Protein AF-A0A2V8FC71-F1 (afdb_monomer)

Secondary structure (DSSP, 8-state):
-------------------PPPTT---PPP-EEEEEES-HHHHHHHHHHHH-PEE-SSTTEEEETTEEEEEEE-SS---STTSSEEEEEEE-S-HHHHHHHHHHTT-EEEEEEEE-TTS-EEEEEE-TT--EEEEE--TTS-EEEEEEEEESSHHHHHHHHHHHT--EEEEETTTEEEEEETTEEEEEEETTPPP------

Mean predicted aligned error: 8.89 Å

Solvent-accessible surface area (backbone atoms only — not comparable to full-atom values): 11554 Å² total; per-residue (Å²): 142,83,85,85,83,82,81,82,80,83,79,81,78,80,80,78,80,76,77,71,79,62,91,77,62,74,89,53,61,75,58,67,48,80,45,55,25,72,47,32,53,62,46,36,53,48,41,32,73,73,71,67,34,42,81,46,99,47,54,40,27,30,24,38,87,85,38,33,42,37,43,40,73,35,98,72,48,60,53,21,64,90,38,60,54,28,33,42,30,38,18,33,92,55,44,68,62,52,50,52,53,36,53,76,69,67,51,47,72,75,37,74,80,45,76,43,91,82,71,42,40,36,31,30,34,38,50,100,42,33,47,32,33,38,40,29,36,41,86,92,44,64,35,63,31,34,40,34,32,38,30,89,50,32,67,63,49,52,50,48,40,37,76,75,78,41,58,46,78,48,45,58,76,78,71,45,66,33,30,37,24,82,82,28,33,45,32,50,39,49,58,89,63,71,80,84,71,77,80,86,124

Nearest PDB structures (foldseek):
  5umq-assembly1_A  TM=7.674E-01  e=5.858E-08  Streptomyces sp. CB03234
  3itw-assembly1_A-2  TM=7.909E-01  e=6.936E-07  Micromonospora sp. ML1
  4hc5-assembly2_C  TM=8.162E-01  e=3.913E-06  Sphaerobacter thermophilus DSM 20745
  2p7k-assembly1_B  TM=8.117E-01  e=2.075E-05  Listeria monocytogenes EGD-e
  2i7r-assembly1_B  TM=7.775E-01  e=2.498E-05  Streptococcus pneumoniae

Structure (mmCIF, N/CA/C/O backbone):
data_AF-A0A2V8FC71-F1
#
_entry.id   AF-A0A2V8FC71-F1
#
loop_
_atom_site.group_PDB
_atom_site.id
_atom_site.type_symbol
_atom_site.label_atom_id
_atom_site.label_alt_id
_atom_site.label_comp_id
_atom_site.label_asym_id
_atom_site.label_entity_id
_atom_site.label_seq_id
_atom_site.pdbx_PDB_ins_code
_atom_site.Cartn_x
_atom_site.Cartn_y
_atom_site.Cartn_z
_atom_site.occupancy
_atom_site.B_iso_or_equiv
_atom_site.a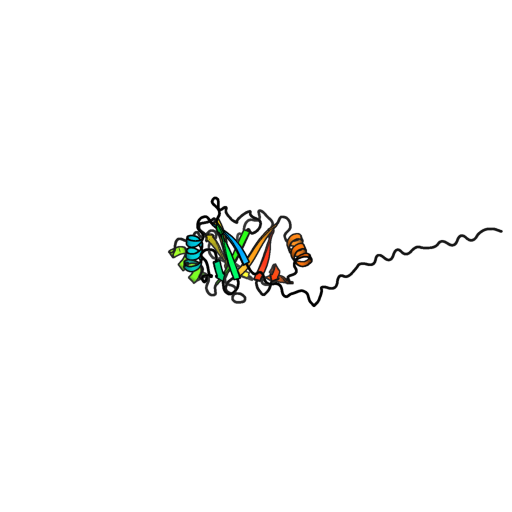uth_seq_id
_atom_site.auth_comp_id
_atom_site.auth_asym_id
_atom_site.auth_atom_id
_atom_site.pdbx_PDB_model_num
ATOM 1 N N . MET A 1 1 ? 56.892 -14.578 -61.842 1.00 45.56 1 MET A N 1
ATOM 2 C CA . MET A 1 1 ? 56.502 -13.567 -60.833 1.00 45.56 1 MET A CA 1
ATOM 3 C C . MET A 1 1 ? 55.168 -12.944 -61.220 1.00 45.56 1 MET A C 1
ATOM 5 O O . MET A 1 1 ? 55.178 -12.047 -62.049 1.00 45.56 1 MET A O 1
ATOM 9 N N . LYS A 1 2 ? 54.044 -13.422 -60.666 1.00 39.62 2 LYS A N 1
ATOM 10 C CA . LYS A 1 2 ? 52.797 -12.655 -60.478 1.00 39.62 2 LYS A CA 1
ATOM 11 C C . LYS A 1 2 ? 52.092 -13.210 -59.233 1.00 39.62 2 LYS A C 1
ATOM 13 O O . LYS A 1 2 ? 52.043 -14.419 -59.038 1.00 39.62 2 LYS A O 1
ATOM 18 N N . THR A 1 3 ? 51.700 -12.290 -58.371 1.00 40.81 3 THR A N 1
ATOM 19 C CA . THR A 1 3 ? 51.440 -12.417 -56.934 1.00 40.81 3 THR A CA 1
ATOM 20 C C . THR A 1 3 ? 50.074 -13.047 -56.645 1.00 40.81 3 THR A C 1
ATOM 22 O O . THR A 1 3 ? 49.077 -12.619 -57.219 1.00 40.81 3 THR A O 1
ATOM 25 N N . VAL A 1 4 ? 50.015 -14.031 -55.741 1.00 42.94 4 VAL A N 1
ATOM 26 C CA . VAL A 1 4 ? 48.759 -14.538 -55.160 1.00 42.94 4 VAL A CA 1
ATOM 27 C C . VAL A 1 4 ? 48.420 -13.654 -53.961 1.00 42.94 4 VAL A C 1
ATOM 29 O O . VAL A 1 4 ? 49.194 -13.585 -53.009 1.00 42.94 4 VAL A O 1
ATOM 32 N N . ALA A 1 5 ? 47.297 -12.940 -54.026 1.00 43.38 5 ALA A N 1
ATOM 33 C CA . ALA A 1 5 ? 46.777 -12.164 -52.908 1.00 43.38 5 ALA A CA 1
ATOM 34 C C . ALA A 1 5 ? 45.890 -13.068 -52.039 1.00 43.38 5 ALA A C 1
ATOM 36 O O . ALA A 1 5 ? 44.791 -13.445 -52.439 1.00 43.38 5 ALA A O 1
ATOM 37 N N . THR A 1 6 ? 46.386 -13.430 -50.858 1.00 44.00 6 THR A N 1
ATOM 38 C CA . THR A 1 6 ? 45.612 -14.127 -49.825 1.00 44.00 6 THR A CA 1
ATOM 39 C C . THR A 1 6 ? 44.659 -13.134 -49.166 1.00 44.00 6 THR A C 1
ATOM 41 O O . THR A 1 6 ? 45.088 -12.184 -48.514 1.00 44.00 6 THR A O 1
ATOM 44 N N . MET A 1 7 ? 43.359 -13.346 -49.345 1.00 39.94 7 MET A N 1
ATOM 45 C CA . MET A 1 7 ? 42.302 -12.560 -48.719 1.00 39.94 7 MET A CA 1
ATOM 46 C C . MET A 1 7 ? 42.020 -13.145 -47.325 1.00 39.94 7 MET A C 1
ATOM 48 O O . MET A 1 7 ? 41.393 -14.195 -47.203 1.00 39.94 7 MET A O 1
ATOM 52 N N . CYS A 1 8 ? 42.526 -12.503 -46.269 1.00 39.81 8 CYS A N 1
ATOM 53 C CA . CYS A 1 8 ? 42.171 -12.840 -44.887 1.00 39.81 8 CYS A CA 1
ATOM 54 C C . CYS A 1 8 ? 40.743 -12.360 -44.598 1.00 39.81 8 CYS A C 1
ATOM 56 O O . CYS A 1 8 ? 40.497 -11.160 -44.491 1.00 39.81 8 CYS A O 1
ATOM 58 N N . ALA A 1 9 ? 39.802 -13.293 -44.462 1.00 47.59 9 ALA A N 1
ATOM 59 C CA . ALA A 1 9 ? 38.472 -13.010 -43.941 1.00 47.59 9 ALA A CA 1
ATOM 60 C C . ALA A 1 9 ? 38.536 -12.938 -42.407 1.00 47.59 9 ALA A C 1
ATOM 62 O O . ALA A 1 9 ? 38.613 -13.959 -41.724 1.00 47.59 9 ALA A O 1
ATOM 63 N N . SER A 1 10 ? 38.528 -11.724 -41.863 1.00 46.09 10 SER A N 1
ATOM 64 C CA . SER A 1 10 ? 38.430 -11.480 -40.424 1.00 46.09 10 SER A CA 1
ATOM 65 C C . SER A 1 10 ? 36.991 -11.733 -39.960 1.00 46.09 10 SER A C 1
ATOM 67 O O . SER A 1 10 ? 36.120 -10.886 -40.145 1.00 46.09 10 SER A O 1
ATOM 69 N N . PHE A 1 11 ? 36.723 -12.890 -39.356 1.00 44.91 11 PHE A N 1
ATOM 70 C CA . PHE A 1 11 ? 35.480 -13.118 -38.616 1.00 44.91 11 PHE A CA 1
ATOM 71 C C . PHE A 1 11 ? 35.552 -12.372 -37.276 1.00 44.91 11 PHE A C 1
ATOM 73 O O . PHE A 1 11 ? 36.248 -12.792 -36.354 1.00 44.91 11 PHE A O 1
ATOM 80 N N . LEU A 1 12 ? 34.837 -11.251 -37.165 1.00 42.28 12 LEU A N 1
ATOM 81 C CA . LEU A 1 12 ? 34.535 -10.617 -35.882 1.00 42.28 12 LEU A CA 1
ATOM 82 C C . LEU A 1 12 ? 33.494 -11.478 -35.156 1.00 42.28 12 LEU A C 1
ATOM 84 O O . LEU A 1 12 ? 32.306 -11.437 -35.469 1.00 42.28 12 LEU A O 1
ATOM 88 N N . LEU A 1 13 ? 33.952 -12.280 -34.196 1.00 44.09 13 LEU A N 1
ATOM 89 C CA . LEU A 1 13 ? 33.084 -12.979 -33.256 1.00 44.09 13 LEU A CA 1
ATOM 90 C C . LEU A 1 13 ? 32.542 -11.943 -32.256 1.00 44.09 13 LEU A C 1
ATOM 92 O O . LEU A 1 13 ? 33.256 -11.508 -31.353 1.00 44.09 13 LEU A O 1
ATOM 96 N N . ALA A 1 14 ? 31.294 -11.510 -32.426 1.00 51.16 14 ALA A N 1
ATOM 97 C CA . ALA A 1 14 ? 30.598 -10.746 -31.398 1.00 51.16 14 ALA A CA 1
ATOM 98 C C . ALA A 1 14 ? 30.255 -11.701 -30.244 1.00 51.16 14 ALA A C 1
ATOM 100 O O . ALA A 1 14 ? 29.312 -12.485 -30.333 1.00 51.16 14 ALA A O 1
ATOM 101 N N . ALA A 1 15 ? 31.050 -11.676 -29.175 1.00 48.12 15 ALA A N 1
ATOM 102 C CA . ALA A 1 15 ? 30.721 -12.381 -27.945 1.00 48.12 15 ALA A CA 1
ATOM 103 C C . ALA A 1 15 ? 29.533 -11.671 -27.278 1.00 48.12 15 ALA A C 1
ATOM 105 O O . ALA A 1 15 ? 29.695 -10.644 -26.623 1.00 48.12 15 ALA A O 1
ATOM 106 N N . ALA A 1 16 ? 28.325 -12.198 -27.472 1.00 47.81 16 ALA A N 1
ATOM 107 C CA . ALA A 1 16 ? 27.189 -11.849 -26.635 1.00 47.81 16 ALA A CA 1
ATOM 108 C C . ALA A 1 16 ? 27.443 -12.448 -25.246 1.00 47.81 16 ALA A C 1
ATOM 110 O O . ALA A 1 16 ? 27.333 -13.659 -25.054 1.00 47.81 16 ALA A O 1
ATOM 111 N N . SER A 1 17 ? 27.836 -11.612 -24.287 1.00 46.12 17 SER A N 1
ATOM 112 C CA . SER A 1 17 ? 27.927 -12.022 -22.889 1.00 46.12 17 SER A CA 1
ATOM 113 C C . SER A 1 17 ? 26.523 -12.352 -22.390 1.00 46.12 17 SER A C 1
ATOM 115 O O . SER A 1 17 ? 25.731 -11.459 -22.097 1.00 46.12 17 SER A O 1
ATOM 117 N N . ILE A 1 18 ? 26.204 -13.642 -22.303 1.00 47.69 18 ILE A N 1
ATOM 118 C CA . ILE A 1 18 ? 25.077 -14.120 -21.508 1.00 47.69 18 ILE A CA 1
ATOM 119 C C . ILE A 1 18 ? 25.493 -13.902 -20.056 1.00 47.69 18 ILE A C 1
ATOM 121 O O . ILE A 1 18 ? 26.271 -14.680 -19.504 1.00 47.69 18 ILE A O 1
ATOM 125 N N . VAL A 1 19 ? 25.031 -12.813 -19.446 1.00 56.94 19 VAL A N 1
ATOM 126 C CA . VAL A 1 19 ? 25.093 -12.688 -17.990 1.00 56.94 19 VAL A CA 1
ATOM 127 C C . VAL A 1 19 ? 24.087 -13.698 -17.451 1.00 56.94 19 VAL A C 1
ATOM 129 O O . VAL A 1 19 ? 22.879 -13.485 -17.517 1.00 56.94 19 VAL A O 1
ATOM 132 N N . ALA A 1 20 ? 24.582 -14.848 -17.000 1.00 54.09 20 ALA A N 1
ATOM 133 C CA . ALA A 1 20 ? 23.783 -15.749 -16.188 1.00 54.09 20 ALA A CA 1
ATOM 134 C C . ALA A 1 20 ? 23.403 -15.001 -14.903 1.00 54.09 20 ALA A C 1
ATOM 136 O O . ALA A 1 20 ? 24.271 -14.400 -14.268 1.00 54.09 20 ALA A O 1
ATOM 137 N N . ALA A 1 21 ? 22.118 -15.014 -14.545 1.00 52.88 21 ALA A N 1
ATOM 138 C CA . ALA A 1 21 ? 21.667 -14.482 -13.266 1.00 52.88 21 ALA A CA 1
ATOM 139 C C . ALA A 1 21 ? 22.445 -15.176 -12.137 1.00 52.88 21 ALA A C 1
ATOM 141 O O . ALA A 1 21 ? 22.539 -16.406 -12.118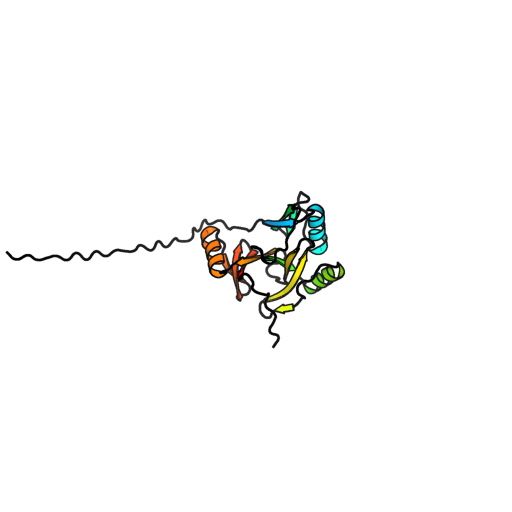 1.00 52.88 21 ALA A O 1
ATOM 142 N N . ASP A 1 22 ? 23.031 -14.387 -11.236 1.00 51.38 22 ASP A N 1
ATOM 143 C CA . ASP A 1 22 ? 23.808 -14.898 -10.112 1.00 51.38 22 ASP A CA 1
ATOM 144 C C . ASP A 1 22 ? 22.892 -15.752 -9.209 1.00 51.38 22 ASP A C 1
ATOM 146 O O . ASP A 1 22 ? 21.922 -15.223 -8.660 1.00 51.38 22 ASP A O 1
ATOM 150 N N . PRO A 1 23 ? 23.147 -17.063 -9.034 1.00 54.41 23 PRO A N 1
ATOM 151 C CA . PRO A 1 23 ? 22.353 -17.911 -8.146 1.00 54.41 23 PRO A CA 1
ATOM 152 C C . PRO A 1 23 ? 22.463 -17.501 -6.667 1.00 54.41 23 PRO A C 1
ATOM 154 O O . PRO A 1 23 ? 21.694 -18.000 -5.846 1.00 54.41 23 PRO A O 1
ATOM 157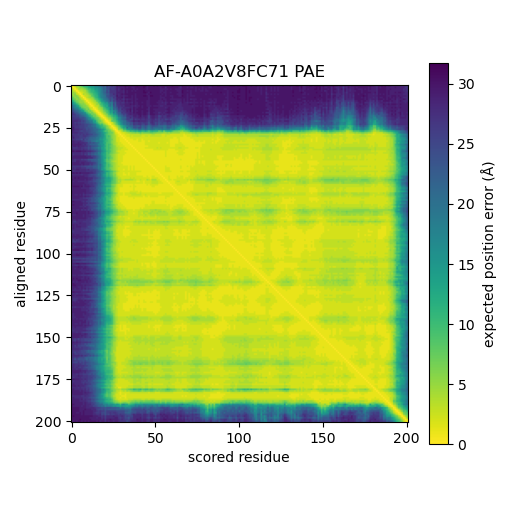 N N . ALA A 1 24 ? 23.394 -16.602 -6.322 1.00 54.53 24 ALA A N 1
ATOM 158 C CA . ALA A 1 24 ? 23.513 -15.972 -5.012 1.00 54.53 24 ALA A CA 1
ATOM 159 C C . ALA A 1 24 ? 22.775 -14.624 -4.902 1.00 54.53 24 ALA A C 1
ATOM 161 O O . ALA A 1 24 ? 22.871 -13.978 -3.855 1.00 54.53 24 ALA A O 1
ATOM 162 N N . ALA A 1 25 ? 22.039 -14.188 -5.937 1.00 55.31 25 ALA A N 1
ATOM 163 C CA . ALA A 1 25 ? 21.240 -12.970 -5.865 1.00 55.31 25 ALA A CA 1
ATOM 164 C C . ALA A 1 25 ? 20.300 -13.054 -4.647 1.00 55.31 25 ALA A C 1
ATOM 166 O O . ALA A 1 25 ? 19.536 -14.019 -4.523 1.00 55.31 25 ALA A O 1
ATOM 167 N N . PRO A 1 26 ? 20.380 -12.094 -3.707 1.00 56.94 26 PRO A N 1
ATOM 168 C CA . PRO A 1 26 ? 19.636 -12.174 -2.464 1.00 56.94 26 PRO A CA 1
ATOM 169 C C . PRO A 1 26 ? 18.141 -12.275 -2.758 1.00 56.94 26 PRO A C 1
ATOM 171 O O . PRO A 1 26 ? 17.623 -11.661 -3.690 1.00 56.94 26 PRO A O 1
ATOM 174 N N . ASN A 1 27 ? 17.429 -13.044 -1.939 1.00 64.31 27 ASN A N 1
ATOM 175 C CA . ASN A 1 27 ? 15.976 -13.084 -1.982 1.00 64.31 27 ASN A CA 1
ATOM 176 C C . ASN A 1 27 ? 15.420 -11.751 -1.451 1.00 64.31 27 ASN A C 1
ATOM 178 O O . ASN A 1 27 ? 15.114 -11.618 -0.263 1.00 64.31 27 ASN A O 1
ATOM 182 N N . LEU A 1 28 ? 15.384 -10.741 -2.320 1.00 80.06 28 LEU A N 1
ATOM 183 C CA . LEU A 1 28 ? 15.063 -9.366 -1.963 1.00 80.06 28 LEU A CA 1
ATOM 184 C C . LEU A 1 28 ? 13.599 -9.234 -1.538 1.00 80.06 28 LEU A C 1
ATOM 186 O O . LEU A 1 28 ? 12.677 -9.695 -2.213 1.00 80.06 28 LEU A O 1
ATOM 190 N N . ALA A 1 29 ? 13.399 -8.573 -0.401 1.00 86.56 29 ALA A N 1
ATOM 191 C CA . ALA A 1 29 ? 12.098 -8.128 0.072 1.00 86.56 29 ALA A CA 1
ATOM 192 C C . ALA A 1 29 ? 11.964 -6.622 -0.156 1.00 86.56 29 ALA A C 1
ATOM 194 O O . ALA A 1 29 ? 12.937 -5.880 -0.018 1.00 86.56 29 ALA A O 1
ATOM 195 N N . ILE A 1 30 ? 10.742 -6.170 -0.420 1.00 91.38 30 ILE A N 1
ATOM 196 C CA . ILE A 1 30 ? 10.389 -4.784 -0.118 1.00 91.38 30 ILE A CA 1
ATOM 197 C C . ILE A 1 30 ? 10.291 -4.721 1.409 1.00 91.38 30 ILE A C 1
ATOM 199 O O . ILE A 1 30 ? 9.610 -5.549 2.000 1.00 91.38 30 ILE A O 1
ATOM 203 N N . ASP A 1 31 ? 11.006 -3.795 2.042 1.00 93.19 31 ASP A N 1
ATOM 204 C CA . ASP A 1 31 ? 10.975 -3.614 3.502 1.00 93.19 31 ASP A CA 1
ATOM 205 C C . ASP A 1 31 ? 9.913 -2.587 3.906 1.00 93.19 31 ASP A C 1
ATOM 207 O O . ASP A 1 31 ? 9.096 -2.810 4.803 1.00 93.19 31 ASP A O 1
ATOM 211 N N . ASN A 1 32 ? 9.890 -1.464 3.185 1.00 96.44 32 ASN A N 1
ATOM 212 C CA . ASN A 1 32 ? 9.025 -0.351 3.511 1.00 96.44 32 ASN A CA 1
ATOM 213 C C . ASN A 1 32 ? 8.526 0.426 2.290 1.00 96.44 32 ASN A C 1
ATOM 215 O O . ASN A 1 32 ? 9.093 0.376 1.199 1.00 96.44 32 ASN A O 1
ATOM 219 N N . VAL A 1 33 ? 7.450 1.174 2.518 1.00 97.44 33 VAL A N 1
ATOM 220 C CA . VAL A 1 33 ? 6.975 2.261 1.660 1.00 97.44 33 VAL A CA 1
ATOM 221 C C . VAL A 1 33 ? 6.834 3.517 2.509 1.00 97.44 33 VAL A C 1
ATOM 223 O O . VAL A 1 33 ? 6.549 3.442 3.704 1.00 97.44 33 VAL A O 1
ATOM 226 N N . HIS A 1 34 ? 7.070 4.683 1.913 1.00 98.19 34 HIS A N 1
ATOM 227 C CA . HIS A 1 34 ? 6.991 5.959 2.617 1.00 98.19 34 HIS A CA 1
ATOM 228 C C . HIS A 1 34 ? 5.732 6.703 2.190 1.00 98.19 34 HIS A C 1
ATOM 230 O O . HIS A 1 34 ? 5.503 6.890 0.996 1.00 98.19 34 HIS A O 1
ATOM 236 N N . ILE A 1 35 ? 4.955 7.175 3.162 1.00 98.31 35 ILE A N 1
ATOM 237 C CA . ILE A 1 35 ? 3.831 8.085 2.928 1.00 98.31 35 ILE A CA 1
ATOM 238 C C . ILE A 1 35 ? 4.124 9.445 3.546 1.00 98.31 35 ILE A C 1
ATOM 240 O O . ILE A 1 35 ? 4.814 9.551 4.560 1.00 98.31 35 ILE A O 1
ATOM 244 N N . ARG A 1 36 ? 3.606 10.501 2.921 1.00 97.56 36 ARG A N 1
ATOM 245 C CA . ARG A 1 36 ? 3.810 11.881 3.361 1.00 97.56 36 ARG A CA 1
ATOM 246 C C . ARG A 1 36 ? 2.526 12.433 3.953 1.00 97.56 36 ARG A C 1
ATOM 248 O O . ARG A 1 36 ? 1.518 12.501 3.261 1.00 97.56 36 ARG A O 1
ATOM 255 N N . VAL A 1 37 ? 2.586 12.857 5.209 1.00 98.56 37 VAL A N 1
ATOM 256 C CA . VAL A 1 37 ? 1.419 13.316 5.976 1.00 98.56 37 VAL A CA 1
ATOM 257 C C . VAL A 1 37 ? 1.738 14.596 6.744 1.00 98.56 37 VAL A C 1
ATOM 259 O O . VAL A 1 37 ? 2.901 14.885 7.020 1.00 98.56 37 VAL A O 1
ATOM 262 N N . SER A 1 38 ? 0.716 15.356 7.132 1.00 98.06 38 SER A N 1
ATOM 263 C CA . SER A 1 38 ? 0.889 16.566 7.951 1.00 98.06 38 SER A CA 1
ATOM 264 C C . SER A 1 38 ? 1.109 16.271 9.438 1.00 98.06 38 SER A C 1
ATOM 266 O O . SER A 1 38 ? 1.857 16.989 10.105 1.00 98.06 38 SER A O 1
ATOM 268 N N . ASP A 1 39 ? 0.516 15.188 9.945 1.00 98.31 39 ASP A N 1
ATOM 269 C CA . ASP A 1 39 ? 0.616 14.754 11.339 1.00 98.31 39 ASP A CA 1
ATOM 270 C C . ASP A 1 39 ? 0.846 13.230 11.411 1.00 98.31 39 ASP A C 1
ATOM 272 O O . ASP A 1 39 ? -0.084 12.452 11.176 1.00 98.31 39 ASP A O 1
ATOM 276 N N . PRO A 1 40 ? 2.081 12.780 11.719 1.00 98.62 40 PRO A N 1
ATOM 277 C CA . PRO A 1 40 ? 2.392 11.357 11.790 1.00 98.62 40 PRO A CA 1
ATOM 278 C C . PRO A 1 40 ? 1.603 10.575 12.841 1.00 98.62 40 PRO A C 1
ATOM 280 O O . PRO A 1 40 ? 1.218 9.439 12.576 1.00 98.62 40 PRO A O 1
ATOM 283 N N . ALA A 1 41 ? 1.331 11.168 14.007 1.00 98.50 41 ALA A N 1
ATOM 284 C CA . ALA A 1 41 ? 0.597 10.481 15.067 1.00 98.50 41 ALA A CA 1
ATOM 285 C C . ALA A 1 41 ? -0.861 10.260 14.650 1.00 98.50 41 ALA A C 1
ATOM 287 O O . ALA A 1 41 ? -1.374 9.146 14.757 1.00 98.50 41 ALA A O 1
ATOM 288 N N . GLN A 1 42 ? -1.488 11.291 14.075 1.00 98.62 42 GLN A N 1
ATOM 289 C CA . GLN A 1 42 ? -2.834 11.176 13.517 1.00 98.62 42 GLN A CA 1
ATOM 290 C C . GLN A 1 42 ? -2.895 10.130 12.393 1.00 98.62 42 GLN A C 1
ATOM 292 O O . GLN A 1 42 ? -3.843 9.346 12.336 1.00 98.62 42 GLN A O 1
ATOM 297 N N . ALA A 1 43 ? -1.889 10.088 11.515 1.00 98.69 43 ALA A N 1
ATOM 298 C CA . ALA A 1 43 ? -1.809 9.087 10.455 1.00 98.69 43 ALA A CA 1
ATOM 299 C C . ALA A 1 43 ? -1.672 7.674 11.007 1.00 98.69 43 ALA A C 1
ATOM 301 O O . ALA A 1 43 ? -2.455 6.802 10.636 1.00 98.69 43 ALA A O 1
ATOM 302 N N . ARG A 1 44 ? -0.756 7.449 11.948 1.00 98.75 44 ARG A N 1
ATOM 303 C CA . ARG A 1 44 ? -0.604 6.153 12.612 1.00 98.75 44 ARG A CA 1
ATOM 304 C C . ARG A 1 44 ? -1.935 5.659 13.176 1.00 98.75 44 ARG A C 1
ATOM 306 O O . ARG A 1 44 ? -2.345 4.539 12.876 1.00 98.75 44 ARG A O 1
ATOM 313 N N . ASP A 1 45 ? -2.631 6.500 13.933 1.00 98.75 45 ASP A N 1
ATOM 314 C CA . ASP A 1 45 ? -3.902 6.127 14.554 1.00 98.75 45 ASP A CA 1
ATOM 315 C C . ASP A 1 45 ? -4.997 5.866 13.508 1.00 98.75 45 ASP A C 1
ATOM 317 O O . ASP A 1 45 ? -5.791 4.934 13.659 1.00 98.75 45 ASP A O 1
ATOM 321 N N . TRP A 1 46 ? -5.011 6.624 12.406 1.00 98.81 46 TRP A N 1
ATOM 322 C CA . TRP A 1 46 ? -5.940 6.405 11.298 1.00 98.81 46 TRP A CA 1
ATOM 323 C C . TRP A 1 46 ? -5.701 5.062 10.591 1.00 98.81 46 TRP A C 1
ATOM 325 O O . TRP A 1 46 ? -6.664 4.330 10.351 1.00 98.81 46 TRP A O 1
ATOM 335 N N . TYR A 1 47 ? -4.446 4.707 10.294 1.00 98.81 47 TYR A N 1
ATOM 336 C CA . TYR A 1 47 ? -4.096 3.438 9.641 1.00 98.81 47 TYR A CA 1
ATOM 337 C C . TYR A 1 47 ? -4.380 2.233 10.551 1.00 98.81 47 TYR A C 1
ATOM 339 O O . TYR A 1 47 ? -4.904 1.221 10.083 1.00 98.81 47 TYR A O 1
ATOM 347 N N . ILE A 1 48 ? -4.112 2.349 11.857 1.00 98.75 48 ILE A N 1
ATOM 348 C CA . ILE A 1 48 ? -4.463 1.313 12.841 1.00 98.75 48 ILE A CA 1
ATOM 349 C C . ILE A 1 48 ? -5.984 1.129 12.890 1.00 98.75 48 ILE A C 1
ATOM 351 O O . ILE A 1 48 ? -6.481 0.020 12.696 1.00 98.75 48 ILE A O 1
ATOM 355 N N . LYS A 1 49 ? -6.734 2.219 13.096 1.00 98.62 49 LYS A N 1
ATOM 356 C CA . LYS A 1 49 ? -8.191 2.177 13.273 1.00 98.62 49 LYS A CA 1
ATOM 357 C C . LYS A 1 49 ? -8.925 1.652 12.040 1.00 98.62 49 LYS A C 1
ATOM 359 O O . LYS A 1 49 ? -9.821 0.827 12.176 1.00 98.62 49 LYS A O 1
ATOM 364 N N . ASN A 1 50 ? -8.600 2.171 10.858 1.00 98.69 50 ASN A N 1
ATOM 365 C CA . ASN A 1 50 ? -9.408 1.927 9.661 1.00 98.69 50 ASN A CA 1
ATOM 366 C C . ASN A 1 50 ? -8.913 0.716 8.865 1.00 98.69 50 ASN A C 1
ATOM 368 O O . ASN A 1 50 ? -9.715 -0.047 8.324 1.00 98.69 50 ASN A O 1
ATOM 372 N N . LEU A 1 51 ? -7.595 0.519 8.803 1.00 98.62 51 LEU A N 1
ATOM 373 C CA . LEU A 1 51 ? -6.989 -0.457 7.898 1.00 98.62 51 LEU A CA 1
ATOM 374 C C . LEU A 1 51 ? -6.440 -1.691 8.614 1.00 98.62 51 LEU A C 1
ATOM 376 O O . LEU A 1 51 ? -6.122 -2.668 7.939 1.00 98.62 51 LEU A O 1
ATOM 380 N N . GLY A 1 52 ? -6.409 -1.694 9.950 1.00 97.94 52 GLY A N 1
ATOM 381 C CA . GLY A 1 52 ? -5.951 -2.833 10.747 1.00 97.94 52 GLY A CA 1
ATOM 382 C C . GLY A 1 52 ? -4.431 -2.961 10.810 1.00 97.94 52 GLY A C 1
ATOM 383 O O . GLY A 1 52 ? -3.921 -4.058 11.031 1.00 97.94 52 GLY A O 1
ATOM 384 N N . ALA A 1 53 ? -3.703 -1.862 10.598 1.00 98.56 53 ALA A N 1
ATOM 385 C CA . ALA A 1 53 ? -2.262 -1.848 10.798 1.00 98.56 53 ALA A CA 1
ATOM 386 C C . ALA A 1 53 ? -1.912 -2.052 12.284 1.00 98.56 53 ALA A C 1
ATOM 388 O O . ALA A 1 53 ? -2.685 -1.689 13.173 1.00 98.56 53 ALA A O 1
ATOM 389 N N . THR A 1 54 ? -0.725 -2.583 12.568 1.00 98.62 54 THR A N 1
ATOM 390 C CA . THR A 1 54 ? -0.170 -2.611 13.927 1.00 98.62 54 THR A CA 1
ATOM 391 C C . THR A 1 54 ? 0.784 -1.442 14.140 1.00 98.62 54 THR A C 1
ATOM 393 O O . THR A 1 54 ? 1.408 -0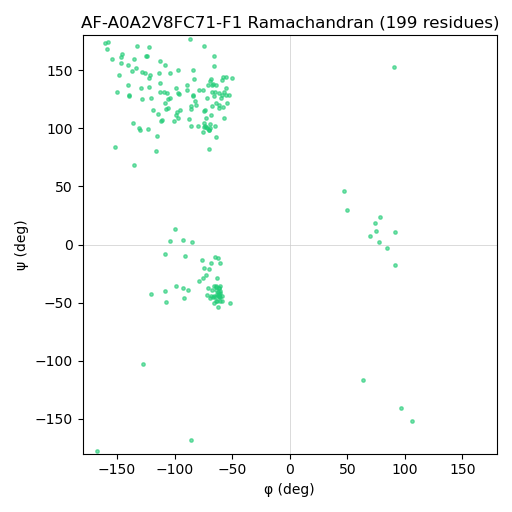.935 13.208 1.00 98.62 54 THR A O 1
ATOM 396 N N . ALA A 1 55 ? 0.886 -0.976 15.381 1.00 98.25 55 ALA A N 1
ATOM 397 C CA . ALA A 1 55 ? 1.804 0.097 15.733 1.00 98.25 55 ALA A CA 1
ATOM 398 C C . ALA A 1 55 ? 3.268 -0.355 15.659 1.00 98.25 55 ALA A C 1
ATOM 400 O O . ALA A 1 55 ? 3.600 -1.449 16.112 1.00 98.25 55 ALA A O 1
ATOM 401 N N . GLY A 1 56 ? 4.138 0.526 15.162 1.00 97.38 56 GLY A N 1
ATOM 402 C CA . GLY A 1 56 ? 5.579 0.416 15.367 1.00 97.38 56 GLY A CA 1
ATOM 403 C C . GLY A 1 56 ? 6.065 1.054 16.665 1.00 97.38 56 GLY A C 1
ATOM 404 O O . GLY A 1 56 ? 5.271 1.444 17.526 1.00 97.38 56 GLY A O 1
ATOM 405 N N . GLU A 1 57 ? 7.386 1.195 16.776 1.00 95.62 57 GLU A N 1
ATOM 406 C CA . GLU A 1 57 ? 8.056 1.740 17.966 1.00 95.62 57 GLU A CA 1
ATOM 407 C C . GLU A 1 57 ? 7.809 3.243 18.155 1.00 95.62 57 GLU A C 1
ATOM 409 O O . GLU A 1 57 ? 7.936 3.768 19.260 1.00 95.62 57 GLU A O 1
ATOM 414 N N . SER A 1 58 ? 7.440 3.950 17.085 1.00 96.94 58 SER A N 1
ATOM 415 C CA . SER A 1 58 ? 7.231 5.395 17.090 1.00 96.94 58 SER A CA 1
ATOM 416 C C . SER A 1 58 ? 5.922 5.799 16.408 1.00 96.94 58 SER A C 1
ATOM 418 O O . SER A 1 58 ? 5.259 5.015 15.726 1.00 96.94 58 SER A O 1
ATOM 420 N N . ALA A 1 59 ? 5.578 7.084 16.536 1.00 96.00 59 ALA A N 1
ATOM 421 C CA . ALA A 1 59 ? 4.467 7.697 15.810 1.00 96.00 59 ALA A CA 1
ATOM 422 C C . ALA A 1 59 ? 4.653 7.691 14.279 1.00 96.00 59 ALA A C 1
ATOM 424 O O . ALA A 1 59 ? 3.709 7.977 13.553 1.00 96.00 59 ALA A O 1
ATOM 425 N N . THR A 1 60 ? 5.851 7.379 13.778 1.00 98.38 60 THR A N 1
ATOM 426 C CA . THR A 1 60 ? 6.173 7.408 12.346 1.00 98.38 60 THR A CA 1
ATOM 427 C C . THR A 1 60 ? 6.137 6.026 11.694 1.00 98.38 60 THR A C 1
ATOM 429 O O . THR A 1 60 ? 6.654 5.860 10.591 1.00 98.38 60 THR A O 1
ATOM 432 N N . GLN A 1 61 ? 5.583 5.016 12.371 1.00 98.62 61 GLN A N 1
ATOM 433 C CA . GLN A 1 61 ? 5.630 3.629 11.917 1.00 98.62 61 GLN A CA 1
ATOM 434 C C . GLN A 1 61 ? 4.302 2.905 12.145 1.00 98.62 61 GLN A C 1
ATOM 436 O O . GLN A 1 61 ? 3.784 2.856 13.266 1.00 98.62 61 GLN A O 1
ATOM 441 N N . VAL A 1 62 ? 3.805 2.269 11.086 1.00 98.75 62 VAL A N 1
ATOM 442 C CA . VAL A 1 62 ? 2.761 1.240 11.158 1.00 98.75 62 VAL A CA 1
ATOM 443 C C . VAL A 1 62 ? 3.143 0.039 10.304 1.00 98.75 62 VAL A C 1
ATOM 445 O O . VAL A 1 62 ? 3.845 0.187 9.305 1.00 98.75 62 VAL A O 1
ATOM 448 N N . TYR A 1 63 ? 2.666 -1.143 10.682 1.00 98.56 63 TYR A N 1
ATOM 449 C CA . TYR A 1 63 ? 2.999 -2.395 10.017 1.00 98.56 63 TYR A CA 1
ATOM 450 C C . TYR A 1 63 ? 1.765 -3.131 9.498 1.00 98.56 63 TYR A C 1
ATOM 452 O O . TYR A 1 63 ? 0.723 -3.189 10.151 1.00 98.56 63 TYR A O 1
ATOM 460 N N . PHE A 1 64 ? 1.925 -3.766 8.341 1.00 97.19 64 PHE A N 1
ATOM 461 C CA . PHE A 1 64 ? 1.032 -4.796 7.816 1.00 97.19 64 PHE A CA 1
ATOM 462 C C . PHE A 1 64 ? 1.810 -6.110 7.747 1.00 97.19 64 PHE A C 1
ATOM 464 O O . PHE A 1 64 ? 2.546 -6.378 6.795 1.00 97.19 64 PHE A O 1
ATOM 471 N N . GLY A 1 65 ? 1.706 -6.919 8.802 1.00 93.81 65 GLY A N 1
ATOM 472 C CA . GLY A 1 65 ? 2.608 -8.053 8.991 1.00 93.81 65 GLY A CA 1
ATOM 473 C C . GLY A 1 65 ? 4.044 -7.559 9.176 1.00 93.81 65 GLY A C 1
ATOM 474 O O . GLY A 1 65 ? 4.330 -6.859 10.140 1.00 93.81 65 GLY A O 1
ATOM 475 N N . LYS A 1 66 ? 4.942 -7.911 8.251 1.00 92.56 66 LYS A N 1
ATOM 476 C CA . LYS A 1 66 ? 6.342 -7.446 8.263 1.00 92.56 66 LYS A CA 1
ATOM 477 C C . LYS A 1 66 ? 6.565 -6.152 7.479 1.00 92.56 66 LYS A C 1
ATOM 479 O O . LYS A 1 66 ? 7.642 -5.582 7.577 1.00 92.56 66 LYS A O 1
ATOM 484 N N . MET A 1 67 ? 5.571 -5.699 6.714 1.00 96.62 67 MET A N 1
ATOM 485 C CA . MET A 1 67 ? 5.714 -4.526 5.857 1.00 96.62 67 MET A CA 1
ATOM 486 C C . MET A 1 67 ? 5.532 -3.237 6.622 1.00 96.62 67 MET A C 1
ATOM 488 O O . MET A 1 67 ? 4.450 -2.995 7.155 1.00 96.62 67 MET A O 1
ATOM 492 N N . LEU A 1 68 ? 6.566 -2.402 6.617 1.00 98.12 68 LEU A N 1
ATOM 493 C CA . LEU A 1 68 ? 6.531 -1.083 7.223 1.00 98.12 68 LEU A CA 1
ATOM 494 C C . LEU A 1 68 ? 5.931 -0.058 6.253 1.00 98.12 68 LEU A C 1
ATOM 496 O O . LEU A 1 68 ? 6.398 0.124 5.129 1.00 98.12 68 LEU A O 1
ATOM 500 N N . ILE A 1 69 ? 4.944 0.695 6.725 1.00 98.50 69 ILE A N 1
ATOM 501 C CA . ILE A 1 69 ? 4.638 2.009 6.169 1.00 98.50 69 ILE A CA 1
ATOM 502 C C . ILE A 1 69 ? 5.320 3.046 7.061 1.00 98.50 69 ILE A C 1
ATOM 504 O O . ILE A 1 69 ? 4.922 3.271 8.208 1.00 98.50 69 ILE A O 1
ATOM 508 N N . ALA A 1 70 ? 6.372 3.663 6.527 1.00 98.56 70 ALA A N 1
ATOM 509 C CA . ALA A 1 70 ? 7.080 4.754 7.173 1.00 98.56 70 ALA A CA 1
ATOM 510 C C . ALA A 1 70 ? 6.332 6.067 6.916 1.00 98.56 70 ALA A C 1
ATOM 512 O O . ALA A 1 70 ? 6.086 6.465 5.775 1.00 98.56 70 ALA A O 1
ATOM 513 N N . ILE A 1 71 ? 5.967 6.748 7.993 1.00 98.75 71 ILE A N 1
ATOM 514 C CA . ILE A 1 71 ? 5.156 7.959 7.956 1.00 98.75 71 ILE A CA 1
ATOM 515 C C . ILE A 1 71 ? 6.081 9.168 8.077 1.00 98.75 71 ILE A C 1
ATOM 517 O O . ILE A 1 71 ? 6.686 9.416 9.121 1.00 98.75 71 ILE A O 1
ATOM 521 N N . VAL A 1 72 ? 6.187 9.936 6.998 1.00 98.38 72 VAL A N 1
ATOM 522 C CA . VAL A 1 72 ? 7.083 11.088 6.885 1.00 98.38 72 VAL A CA 1
ATOM 523 C C . VAL A 1 72 ? 6.278 12.377 7.003 1.00 98.38 72 VAL A C 1
ATOM 525 O O . VAL A 1 72 ? 5.324 12.598 6.256 1.00 98.38 72 VAL A O 1
ATOM 528 N N . LYS A 1 73 ? 6.677 13.261 7.923 1.00 98.31 73 LYS A N 1
ATOM 529 C CA . LYS A 1 73 ? 6.024 14.564 8.090 1.00 98.31 73 LYS A CA 1
ATOM 530 C C . LYS A 1 73 ? 6.327 15.499 6.913 1.00 98.31 73 LYS A C 1
ATOM 532 O O . LYS A 1 73 ? 7.476 15.630 6.496 1.00 98.31 73 LYS A O 1
ATOM 537 N N . THR A 1 74 ? 5.312 16.209 6.432 1.00 97.81 74 THR A N 1
ATOM 538 C CA . THR A 1 74 ? 5.436 17.340 5.507 1.00 97.81 74 THR A CA 1
ATOM 539 C C . THR A 1 74 ? 4.322 18.358 5.742 1.00 97.81 74 THR A C 1
ATOM 541 O O . THR A 1 74 ? 3.193 17.985 6.038 1.00 97.81 74 THR A O 1
ATOM 544 N N . ASP A 1 75 ? 4.603 19.646 5.555 1.00 96.19 75 ASP A N 1
ATOM 545 C CA . ASP A 1 75 ? 3.584 20.696 5.701 1.00 96.19 75 ASP A CA 1
ATOM 546 C C . ASP A 1 75 ? 2.616 20.759 4.507 1.00 96.19 75 ASP A C 1
ATOM 548 O O . ASP A 1 75 ? 1.588 21.430 4.568 1.00 96.19 75 ASP A O 1
ATOM 552 N N . LYS A 1 76 ? 2.953 20.090 3.396 1.00 95.38 76 LYS A N 1
ATOM 553 C CA . LYS A 1 76 ? 2.196 20.122 2.137 1.00 95.38 76 LYS A CA 1
ATOM 554 C C . LYS A 1 76 ? 2.044 18.709 1.566 1.00 95.38 76 LYS A C 1
ATOM 556 O O . LYS A 1 76 ? 2.676 18.401 0.552 1.00 95.38 76 LYS A O 1
ATOM 561 N N . PRO A 1 77 ? 1.264 17.827 2.220 1.00 95.06 77 PRO A N 1
ATOM 562 C CA . PRO A 1 77 ? 0.938 16.531 1.641 1.00 95.06 77 PRO A CA 1
ATOM 563 C C . PRO A 1 77 ? 0.233 16.748 0.298 1.00 95.06 77 PRO A C 1
ATOM 565 O O . PRO A 1 77 ? -0.538 17.695 0.129 1.00 95.06 77 PRO A O 1
ATOM 568 N N . ALA A 1 78 ? 0.544 15.892 -0.668 1.00 94.25 78 ALA A N 1
ATOM 569 C CA . ALA A 1 78 ? -0.029 15.930 -2.003 1.00 94.25 78 ALA A CA 1
ATOM 570 C C . ALA A 1 78 ? -0.577 14.539 -2.342 1.00 94.25 78 ALA A C 1
ATOM 572 O O . ALA A 1 78 ? 0.010 13.550 -1.892 1.00 94.25 78 ALA A O 1
ATOM 573 N N . PRO A 1 79 ? -1.652 14.449 -3.146 1.00 96.19 79 PRO A N 1
ATOM 574 C CA . PRO A 1 79 ? -2.201 13.165 -3.550 1.00 96.19 79 PRO A CA 1
ATOM 575 C C . PRO A 1 79 ? -1.161 12.260 -4.219 1.00 96.19 79 PRO A C 1
ATOM 577 O O . PRO A 1 79 ? -0.317 12.733 -4.983 1.00 96.19 79 PRO A O 1
ATOM 580 N N . SER A 1 80 ? -1.243 10.950 -3.974 1.00 96.50 80 SER A N 1
ATOM 581 C CA . SER A 1 80 ? -0.344 9.973 -4.611 1.00 96.50 80 SER A CA 1
ATOM 582 C C . SER A 1 80 ? -0.671 9.755 -6.090 1.00 96.50 80 SER A C 1
ATOM 584 O O . SER A 1 80 ? 0.217 9.430 -6.880 1.00 96.50 80 SER A O 1
ATOM 586 N N . THR A 1 81 ? -1.930 9.978 -6.482 1.00 93.00 81 THR A N 1
ATOM 587 C CA . THR A 1 81 ? -2.366 9.887 -7.882 1.00 93.00 81 THR A CA 1
ATOM 588 C C . THR A 1 81 ? -1.592 10.885 -8.739 1.00 93.00 81 THR A C 1
ATOM 590 O O . THR A 1 81 ? -1.568 12.080 -8.451 1.00 93.00 81 THR A O 1
ATOM 593 N N . GLY A 1 82 ? -0.966 10.391 -9.808 1.00 87.88 82 GLY A N 1
ATOM 594 C CA . GLY A 1 82 ? -0.094 11.190 -10.676 1.00 87.88 82 GLY A CA 1
ATOM 595 C C . GLY A 1 82 ? 1.356 11.318 -10.188 1.00 87.88 82 GLY A C 1
ATOM 596 O O . GLY A 1 82 ? 2.178 11.888 -10.904 1.00 87.88 82 GLY A O 1
ATOM 597 N N . SER A 1 83 ? 1.696 10.766 -9.019 1.00 92.94 83 SER A N 1
ATOM 598 C CA . SER A 1 83 ? 3.083 10.605 -8.569 1.00 92.94 83 SER A CA 1
ATOM 599 C C . SER A 1 83 ? 3.692 9.287 -9.084 1.00 92.94 83 SER A C 1
ATOM 601 O O . SER A 1 83 ? 3.016 8.501 -9.747 1.00 92.94 83 SER A O 1
ATOM 603 N N . ALA A 1 84 ? 4.976 9.038 -8.799 1.00 93.94 84 ALA A N 1
ATOM 604 C CA . ALA A 1 84 ? 5.665 7.817 -9.234 1.00 93.94 84 ALA A CA 1
ATOM 605 C C . ALA A 1 84 ? 5.075 6.537 -8.613 1.00 93.94 84 ALA A C 1
ATOM 607 O O . ALA A 1 84 ? 4.989 5.518 -9.293 1.00 93.94 84 ALA A O 1
ATOM 608 N N . ILE A 1 85 ? 4.644 6.596 -7.348 1.00 96.75 85 ILE A N 1
ATOM 609 C CA . ILE A 1 85 ? 3.848 5.541 -6.710 1.00 96.75 85 ILE A CA 1
ATOM 610 C C . ILE A 1 85 ? 2.401 6.020 -6.736 1.00 96.75 85 ILE A C 1
ATOM 612 O O . ILE A 1 85 ? 2.033 6.921 -5.985 1.00 96.75 85 ILE A O 1
ATOM 616 N N . ASP A 1 86 ? 1.581 5.437 -7.607 1.00 96.75 86 ASP A N 1
ATOM 617 C CA . ASP A 1 86 ? 0.179 5.843 -7.724 1.00 96.75 86 ASP A CA 1
ATOM 618 C C . ASP A 1 86 ? -0.611 5.425 -6.481 1.00 96.75 86 ASP A C 1
ATOM 620 O O . ASP A 1 86 ? -1.368 6.223 -5.925 1.00 96.75 86 ASP A O 1
ATOM 624 N N . HIS A 1 87 ? -0.415 4.182 -6.035 1.00 98.25 87 HIS A N 1
ATOM 625 C CA . HIS A 1 87 ? -1.064 3.628 -4.852 1.00 98.25 87 HIS A CA 1
ATOM 626 C C . HIS A 1 87 ? -0.306 2.428 -4.274 1.00 98.25 87 HIS A C 1
ATOM 628 O O . HIS A 1 87 ? 0.592 1.850 -4.896 1.00 98.25 87 HIS A O 1
ATOM 634 N N . ILE A 1 88 ? -0.722 2.045 -3.070 1.00 98.56 88 ILE A N 1
ATOM 635 C CA . ILE A 1 88 ? -0.407 0.759 -2.446 1.00 98.56 88 ILE A CA 1
ATOM 636 C C . ILE A 1 88 ? -1.657 -0.122 -2.416 1.00 98.56 88 ILE A C 1
ATOM 638 O O . ILE A 1 88 ? -2.778 0.387 -2.388 1.00 98.56 88 ILE A O 1
ATOM 642 N N . GLY A 1 89 ? -1.450 -1.433 -2.391 1.00 98.44 89 GLY A N 1
ATOM 643 C CA . GLY A 1 89 ? -2.503 -2.435 -2.317 1.00 98.44 89 GLY A CA 1
ATOM 644 C C . GLY A 1 89 ? -2.542 -3.138 -0.972 1.00 98.44 89 GLY A C 1
ATOM 645 O O . GLY A 1 89 ? -1.517 -3.656 -0.522 1.00 98.44 89 GLY A O 1
ATOM 646 N N . LEU A 1 90 ? -3.727 -3.229 -0.373 1.00 98.75 90 LEU A N 1
ATOM 647 C CA . LEU A 1 90 ? -3.992 -4.007 0.835 1.00 98.75 90 LEU A CA 1
ATOM 648 C C . LEU A 1 90 ? -5.063 -5.062 0.552 1.00 98.75 90 LEU A C 1
ATOM 650 O O . LEU A 1 90 ? -6.153 -4.750 0.080 1.00 98.75 90 LEU A O 1
ATOM 654 N N . SER A 1 91 ? -4.759 -6.318 0.857 1.00 98.56 91 SER A N 1
ATOM 655 C CA . SER A 1 91 ? -5.679 -7.438 0.692 1.00 98.56 91 SER A CA 1
ATOM 656 C C . SER A 1 91 ? -6.356 -7.795 2.009 1.00 98.56 91 SER A C 1
ATOM 658 O O . SER A 1 91 ? -5.698 -7.918 3.047 1.00 98.56 91 SER A O 1
ATOM 660 N N . TYR A 1 92 ? -7.666 -8.011 1.956 1.00 98.62 92 TYR A N 1
ATOM 661 C CA . TYR A 1 92 ? -8.493 -8.434 3.081 1.00 98.62 92 TYR A CA 1
ATOM 662 C C . TYR A 1 92 ? -9.184 -9.753 2.750 1.00 98.62 92 TYR A C 1
ATOM 664 O O . TYR A 1 92 ? -9.568 -9.989 1.609 1.00 98.62 92 TYR A O 1
ATOM 672 N N . ALA A 1 93 ? -9.378 -10.607 3.757 1.00 97.88 93 ALA A N 1
ATOM 673 C CA . ALA A 1 93 ? -10.077 -11.880 3.571 1.00 97.88 93 ALA A CA 1
ATOM 674 C C . ALA A 1 93 ? -11.550 -11.689 3.156 1.00 97.88 93 ALA A C 1
ATOM 676 O O . ALA A 1 93 ? -12.064 -12.455 2.344 1.00 97.88 93 ALA A O 1
ATOM 677 N N . ASP A 1 94 ? -12.198 -10.649 3.690 1.00 98.19 94 ASP A N 1
ATOM 678 C CA . ASP A 1 94 ? -13.549 -10.219 3.325 1.00 98.19 94 ASP A CA 1
ATOM 679 C C . ASP A 1 94 ? -13.542 -8.711 3.035 1.00 98.19 94 ASP A C 1
ATOM 681 O O . ASP A 1 94 ? -13.555 -7.866 3.938 1.00 98.19 94 ASP A O 1
ATOM 685 N N . LEU A 1 95 ? -13.476 -8.372 1.748 1.00 98.62 95 LEU A N 1
ATOM 686 C CA . LEU A 1 95 ? -13.447 -6.988 1.297 1.00 98.62 95 LEU A CA 1
ATOM 687 C C . LEU A 1 95 ? -14.823 -6.318 1.400 1.00 98.62 95 LEU A C 1
ATOM 689 O O . LEU A 1 95 ? -14.891 -5.108 1.604 1.00 98.62 95 LEU A O 1
ATOM 693 N N . GLU A 1 96 ? -15.923 -7.065 1.300 1.00 98.56 96 GLU A N 1
ATOM 694 C CA . GLU A 1 96 ? -17.263 -6.486 1.442 1.00 98.56 96 GLU A CA 1
ATOM 695 C C . GLU A 1 96 ? -17.502 -5.996 2.869 1.00 98.56 96 GLU A C 1
ATOM 697 O O . GLU A 1 96 ? -17.985 -4.877 3.064 1.00 98.56 96 GLU A O 1
ATOM 702 N N . ALA A 1 97 ? -17.133 -6.807 3.863 1.00 98.62 97 ALA A N 1
ATOM 703 C CA . ALA A 1 97 ? -17.181 -6.410 5.265 1.00 98.62 97 ALA A CA 1
ATOM 704 C C . ALA A 1 97 ? -16.284 -5.191 5.520 1.00 98.62 97 ALA A C 1
ATOM 706 O O . ALA A 1 97 ? -16.753 -4.183 6.055 1.00 98.62 97 ALA A O 1
ATOM 707 N N . LYS A 1 98 ? -15.030 -5.2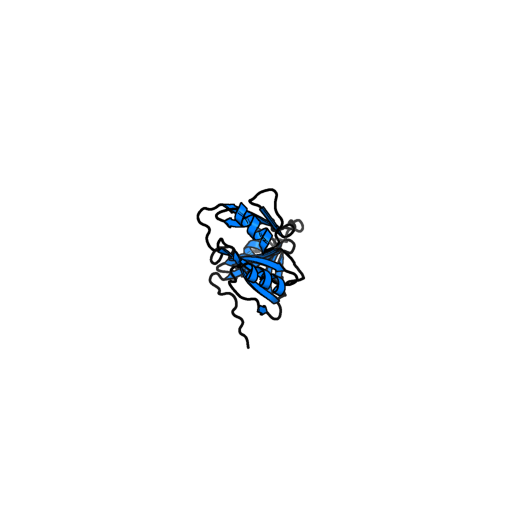29 5.046 1.00 98.75 98 LYS A N 1
ATOM 708 C CA . LYS A 1 98 ? -14.091 -4.110 5.205 1.00 98.75 98 LYS A CA 1
ATOM 709 C C . LYS A 1 98 ? -14.618 -2.819 4.572 1.00 98.75 98 LYS A C 1
ATOM 711 O O . LYS A 1 98 ? -14.556 -1.763 5.196 1.00 98.75 98 LYS A O 1
ATOM 716 N N . MET A 1 99 ? -15.183 -2.876 3.368 1.00 98.62 99 MET A N 1
ATOM 717 C CA . MET A 1 99 ? -15.740 -1.688 2.714 1.00 98.62 99 MET A CA 1
ATOM 718 C C . MET A 1 99 ? -16.934 -1.105 3.473 1.00 98.62 99 MET A C 1
ATOM 720 O O . MET A 1 99 ? -17.015 0.117 3.603 1.00 98.62 99 MET A O 1
ATOM 724 N N . LYS A 1 100 ? -17.814 -1.944 4.037 1.00 98.50 100 LYS A N 1
ATOM 725 C CA . LYS A 1 100 ? -18.916 -1.477 4.897 1.00 98.50 100 LYS A CA 1
ATOM 726 C C . LYS A 1 100 ? -18.396 -0.757 6.145 1.00 98.50 100 LYS A C 1
ATOM 728 O O . LYS A 1 100 ? -18.902 0.312 6.478 1.00 98.50 100 LYS A O 1
ATOM 733 N N . GLU A 1 101 ? -17.371 -1.299 6.807 1.00 98.44 101 GLU A N 1
ATOM 734 C CA . GLU A 1 101 ? -16.727 -0.668 7.973 1.00 98.44 101 GLU A CA 1
ATOM 735 C C . GLU A 1 101 ? -16.129 0.705 7.633 1.00 98.44 101 GLU A C 1
ATOM 737 O O . GLU A 1 101 ? -16.322 1.679 8.367 1.00 98.44 101 GLU A O 1
ATOM 742 N N . LEU A 1 102 ? -15.422 0.793 6.504 1.00 98.62 102 LEU A N 1
ATOM 743 C CA . LEU A 1 102 ? -14.777 2.022 6.042 1.00 98.62 102 LEU A CA 1
ATOM 744 C C . LEU A 1 102 ? -15.805 3.098 5.681 1.00 98.62 102 LEU A C 1
ATOM 746 O O . LEU A 1 102 ? -15.662 4.248 6.095 1.00 98.62 102 LEU A O 1
ATOM 750 N N . GLN A 1 103 ? -16.873 2.720 4.972 1.00 97.88 103 GLN A N 1
ATOM 751 C CA . GLN A 1 103 ? -17.981 3.619 4.648 1.00 97.88 103 GLN A CA 1
ATOM 752 C C . GLN A 1 103 ? -18.677 4.133 5.913 1.00 97.88 103 GLN A C 1
ATOM 754 O O . GLN A 1 103 ? -18.897 5.336 6.042 1.00 97.88 103 GLN A O 1
ATOM 759 N N . ALA A 1 104 ? -18.963 3.250 6.875 1.00 98.12 104 ALA A N 1
ATOM 760 C CA . ALA A 1 104 ? -19.551 3.636 8.159 1.00 98.12 104 ALA A CA 1
ATOM 761 C C . ALA A 1 104 ? -18.632 4.564 8.977 1.00 98.12 104 ALA A C 1
ATOM 763 O O . ALA A 1 104 ? -19.114 5.407 9.731 1.00 98.12 104 ALA A O 1
ATOM 764 N N . SER A 1 105 ? -17.315 4.445 8.796 1.00 97.25 105 SER A N 1
ATOM 765 C CA . SER A 1 105 ? -16.303 5.294 9.439 1.00 97.25 105 SER A CA 1
ATOM 766 C C . SER A 1 105 ? -16.034 6.609 8.695 1.00 97.25 105 SER A C 1
ATOM 768 O O . SER A 1 105 ? -15.187 7.390 9.130 1.00 97.25 105 SER A O 1
ATOM 770 N N . GLY A 1 106 ? -16.742 6.874 7.591 1.00 97.81 106 GLY A N 1
ATOM 771 C CA . GLY A 1 106 ? -16.603 8.103 6.807 1.00 97.81 106 GLY A CA 1
ATOM 772 C C . GLY A 1 106 ? -15.329 8.177 5.961 1.00 97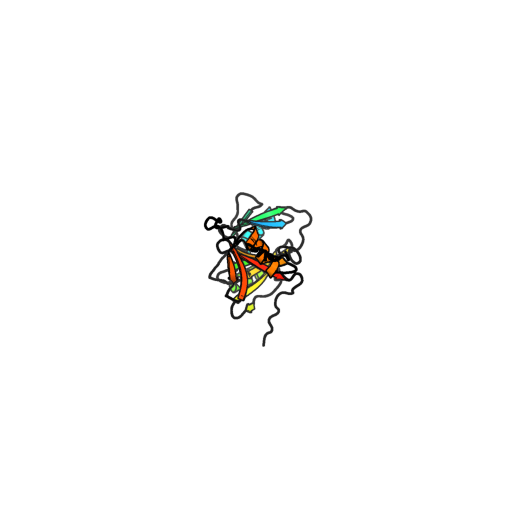.81 106 GLY A C 1
ATOM 773 O O . GLY A 1 106 ? -14.934 9.267 5.550 1.00 97.81 106 GLY A O 1
ATOM 774 N N . VAL A 1 107 ? -14.668 7.045 5.700 1.00 98.62 107 VAL A N 1
ATOM 775 C CA . VAL A 1 107 ? -13.490 6.997 4.822 1.00 98.62 107 VAL A CA 1
ATOM 776 C C . VAL A 1 107 ? -13.897 7.321 3.383 1.00 98.62 107 VAL A C 1
ATOM 778 O O . VAL A 1 107 ? -14.921 6.848 2.885 1.00 98.62 107 VAL A O 1
ATOM 781 N N . LYS A 1 108 ? -13.078 8.125 2.695 1.00 98.44 108 LYS A N 1
ATOM 782 C CA . LYS A 1 108 ? -13.325 8.539 1.312 1.00 98.44 108 LYS A CA 1
ATOM 783 C C . LYS A 1 108 ? -13.177 7.347 0.366 1.00 98.44 108 LYS A C 1
ATOM 785 O O . LYS A 1 108 ? -12.073 6.862 0.133 1.00 98.44 108 LYS A O 1
ATOM 790 N N . VAL A 1 109 ? -14.290 6.913 -0.222 1.00 98.38 109 VAL A N 1
ATOM 791 C CA . VAL A 1 109 ? -14.306 5.919 -1.304 1.00 98.38 109 VAL A CA 1
ATOM 792 C C . VAL A 1 109 ? -14.102 6.635 -2.637 1.00 98.38 109 VAL A C 1
ATOM 794 O O . VAL A 1 109 ? -14.901 7.484 -3.021 1.00 98.38 109 VAL A O 1
ATOM 797 N N . VAL A 1 110 ? -13.027 6.286 -3.342 1.00 97.25 110 VAL A N 1
ATOM 798 C CA . VAL A 1 110 ? -12.679 6.825 -4.667 1.00 97.25 110 VAL A CA 1
ATOM 799 C C . VAL A 1 110 ? -13.326 5.998 -5.775 1.00 97.25 110 VAL A C 1
ATOM 801 O O . VAL A 1 110 ? -13.801 6.540 -6.768 1.00 97.25 110 VAL A O 1
ATOM 804 N N . SER A 1 111 ? -13.357 4.676 -5.604 1.00 96.31 111 SER A N 1
ATOM 805 C CA . SER A 1 111 ? -14.017 3.748 -6.519 1.00 96.31 111 SER A CA 1
ATOM 806 C C . SER A 1 111 ? -14.729 2.676 -5.696 1.00 96.31 111 SER A C 1
ATOM 808 O O . SER A 1 111 ? -14.090 2.083 -4.820 1.00 96.31 111 SER A O 1
ATOM 810 N N . PRO A 1 112 ? -16.031 2.434 -5.930 1.00 96.94 112 PRO A N 1
ATOM 811 C CA . PRO A 1 112 ? -16.780 1.449 -5.165 1.00 96.94 112 PRO A CA 1
ATOM 812 C C . PRO A 1 112 ? -16.261 0.031 -5.422 1.00 96.94 112 PRO A C 1
ATOM 814 O O . PRO A 1 112 ? -15.583 -0.236 -6.419 1.00 96.94 112 PRO A O 1
ATOM 817 N N . LEU A 1 113 ? -16.623 -0.876 -4.514 1.00 97.94 113 LEU A N 1
ATOM 818 C CA . LEU A 1 113 ? -16.340 -2.298 -4.657 1.00 97.94 113 LEU A CA 1
ATOM 819 C C . LEU A 1 113 ? -16.934 -2.827 -5.962 1.00 97.94 113 LEU A C 1
ATOM 821 O O . LEU A 1 113 ? -18.112 -2.614 -6.250 1.00 97.94 113 LEU A O 1
ATOM 825 N N . ARG A 1 114 ? -16.116 -3.554 -6.718 1.00 97.31 114 ARG A N 1
ATOM 826 C CA . ARG A 1 114 ? -16.539 -4.335 -7.880 1.00 97.31 114 ARG A CA 1
ATOM 827 C C . ARG A 1 114 ? -15.804 -5.663 -7.924 1.00 97.31 114 ARG A C 1
ATOM 829 O O . ARG A 1 114 ? -14.693 -5.771 -7.412 1.00 97.31 114 ARG A O 1
ATOM 836 N N . ASP A 1 115 ? -16.421 -6.646 -8.563 1.00 97.00 115 ASP A N 1
ATOM 837 C CA . ASP A 1 115 ? -15.791 -7.925 -8.871 1.00 97.00 115 ASP A CA 1
ATOM 838 C C . ASP A 1 115 ? -15.239 -7.891 -10.299 1.00 97.00 115 ASP A C 1
ATOM 840 O O . ASP A 1 115 ? -15.939 -7.490 -11.232 1.00 97.00 115 ASP A O 1
ATOM 844 N N . VAL A 1 116 ? -13.972 -8.265 -10.469 1.00 94.50 116 VAL A N 1
ATOM 845 C CA . VAL A 1 116 ? -13.326 -8.351 -11.777 1.00 94.50 116 VAL A CA 1
ATOM 846 C C . VAL A 1 116 ? -13.068 -9.818 -12.082 1.00 94.50 116 VAL A C 1
ATOM 848 O O . VAL A 1 116 ? -12.152 -10.431 -11.531 1.00 94.50 116 VAL A O 1
ATOM 851 N N . GLN A 1 117 ? -13.854 -10.373 -13.008 1.00 91.44 117 GLN A N 1
ATOM 852 C CA . GLN A 1 117 ? -13.754 -11.777 -13.400 1.00 91.44 117 GLN A CA 1
ATOM 853 C C . GLN A 1 117 ? -12.317 -12.140 -13.801 1.00 91.44 117 GLN A C 1
ATOM 855 O O . GLN A 1 117 ? -11.693 -11.462 -14.622 1.00 91.44 117 GLN A O 1
ATOM 860 N N . GLY A 1 118 ? -11.791 -13.218 -13.213 1.00 89.06 118 GLY A N 1
ATOM 861 C CA . GLY A 1 118 ? -10.420 -13.686 -13.437 1.00 89.06 118 GLY A CA 1
ATOM 862 C C . GLY A 1 118 ? -9.337 -12.851 -12.744 1.00 89.06 118 GLY A C 1
ATOM 863 O O . GLY A 1 118 ? -8.168 -12.987 -13.091 1.00 89.06 118 GLY A O 1
ATOM 864 N N . LEU A 1 119 ? -9.705 -11.954 -11.827 1.00 92.31 119 LEU A N 1
ATOM 865 C CA . LEU A 1 119 ? -8.783 -11.244 -10.942 1.00 92.31 119 LEU A CA 1
ATOM 866 C C . LEU A 1 119 ? -9.256 -11.411 -9.485 1.00 92.31 119 LEU A C 1
ATOM 868 O O . LEU A 1 119 ? -9.069 -12.484 -8.916 1.00 92.31 119 LEU A O 1
ATOM 872 N N . PHE A 1 120 ? -9.883 -10.391 -8.901 1.00 95.81 120 PHE A N 1
ATOM 873 C CA . PHE A 1 120 ? -10.463 -10.399 -7.557 1.00 95.81 120 PHE A CA 1
ATOM 874 C C . PHE A 1 120 ? -11.497 -9.272 -7.415 1.00 95.81 120 PHE A C 1
ATOM 876 O O . PHE A 1 120 ? -11.613 -8.398 -8.283 1.00 95.81 120 PHE A O 1
ATOM 883 N N . LYS A 1 121 ? -12.198 -9.250 -6.275 1.00 98.38 121 LYS A N 1
ATOM 884 C CA . LYS A 1 121 ? -12.929 -8.060 -5.827 1.00 98.38 121 LYS A CA 1
ATOM 885 C C . LYS A 1 121 ? -11.944 -6.962 -5.456 1.00 98.38 121 LYS A C 1
ATOM 887 O O . LYS A 1 121 ? -10.948 -7.241 -4.786 1.00 98.38 121 LYS A O 1
ATOM 892 N N . LEU A 1 122 ? -12.244 -5.732 -5.857 1.00 98.38 122 LEU A N 1
ATOM 893 C CA . LEU A 1 122 ? -11.426 -4.572 -5.526 1.00 98.38 122 LEU A CA 1
ATOM 894 C C . LEU A 1 122 ? -12.244 -3.294 -5.348 1.00 98.38 122 LEU A C 1
ATOM 896 O O . LEU A 1 122 ? -13.332 -3.149 -5.907 1.00 98.38 122 LEU A O 1
ATOM 900 N N . ALA A 1 123 ? -11.686 -2.357 -4.591 1.00 98.56 123 ALA A N 1
ATOM 901 C CA . ALA A 1 123 ? -12.183 -1.002 -4.392 1.00 98.56 123 ALA A CA 1
ATOM 902 C C . ALA A 1 123 ? -11.000 -0.037 -4.236 1.00 98.56 123 ALA A C 1
ATOM 904 O O . ALA A 1 123 ? -9.884 -0.459 -3.942 1.00 98.56 123 ALA A O 1
ATOM 905 N N . PHE A 1 124 ? -11.246 1.266 -4.373 1.00 98.69 124 PHE A N 1
ATOM 906 C CA . PHE A 1 124 ? -10.242 2.284 -4.058 1.00 98.69 124 PHE A CA 1
ATOM 907 C C . PHE A 1 124 ? -10.763 3.238 -2.997 1.00 98.69 124 PHE A C 1
ATOM 909 O O . PHE A 1 124 ? -11.886 3.739 -3.094 1.00 98.69 124 PHE A O 1
ATOM 916 N N . ILE A 1 125 ? -9.906 3.540 -2.032 1.00 98.75 125 ILE A N 1
ATOM 917 C CA . ILE A 1 125 ? -10.120 4.584 -1.035 1.00 98.75 125 ILE A CA 1
ATOM 918 C C . ILE A 1 125 ? -8.982 5.603 -1.092 1.00 98.75 125 ILE A C 1
ATOM 920 O O . ILE A 1 125 ? -7.960 5.386 -1.746 1.00 98.75 125 ILE A O 1
ATOM 924 N N . GLU A 1 126 ? -9.164 6.707 -0.384 1.00 98.62 126 GLU A N 1
ATOM 925 C CA . GLU A 1 126 ? -8.126 7.703 -0.154 1.00 98.62 126 GLU A CA 1
ATOM 926 C C . GLU A 1 126 ? -8.040 8.000 1.343 1.00 98.62 126 GLU A C 1
ATOM 928 O O . GLU A 1 126 ? -9.068 8.155 2.014 1.00 98.62 126 GLU A O 1
ATOM 933 N N . ASP A 1 127 ? -6.819 8.051 1.868 1.00 98.62 127 ASP A N 1
ATOM 934 C CA . ASP A 1 127 ? -6.583 8.505 3.235 1.00 98.62 127 ASP A CA 1
ATOM 935 C C . ASP A 1 127 ? -6.734 10.043 3.354 1.00 98.62 127 ASP A C 1
ATOM 937 O O . ASP A 1 127 ? -6.847 10.746 2.345 1.00 98.62 127 ASP A O 1
ATOM 941 N N . PRO A 1 128 ? -6.743 10.614 4.574 1.00 98.50 128 PRO A N 1
ATOM 942 C CA . PRO A 1 128 ? -6.892 12.059 4.768 1.00 98.50 128 PRO A CA 1
ATOM 943 C C . PRO A 1 128 ? -5.798 12.929 4.127 1.00 98.50 128 PRO A C 1
ATOM 945 O O . PRO A 1 128 ? -5.988 14.139 4.001 1.00 98.50 128 PRO A O 1
ATOM 948 N N . TRP A 1 129 ? -4.658 12.346 3.748 1.00 98.44 129 TRP A N 1
ATOM 949 C CA . TRP A 1 129 ? -3.506 13.045 3.175 1.00 98.44 129 TRP A CA 1
ATOM 950 C C . TRP A 1 129 ? -3.385 12.854 1.658 1.00 98.44 129 TRP A C 1
ATOM 952 O O . TRP A 1 129 ? -2.459 13.392 1.050 1.00 98.44 129 TRP A O 1
ATOM 962 N N . GLY A 1 130 ? -4.335 12.152 1.034 1.00 98.06 130 GLY A N 1
ATOM 963 C CA . GLY A 1 130 ? -4.389 11.953 -0.411 1.00 98.06 130 GLY A CA 1
ATOM 964 C C . GLY A 1 130 ? -3.6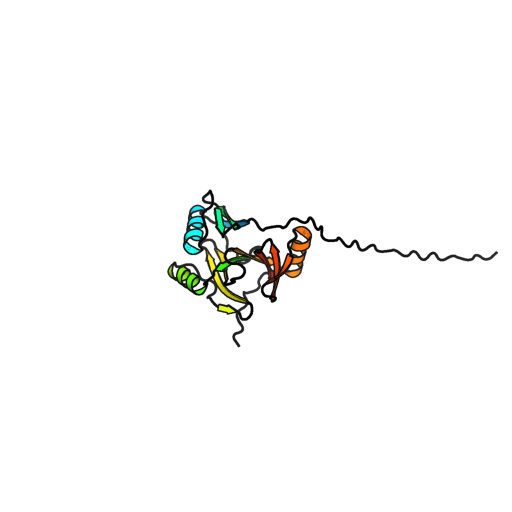82 10.688 -0.903 1.00 98.06 130 GLY A C 1
ATOM 965 O O . GLY A 1 130 ? -3.490 10.537 -2.113 1.00 98.06 130 GLY A O 1
ATOM 966 N N . VAL A 1 131 ? -3.276 9.777 -0.013 1.00 98.50 131 VAL A N 1
ATOM 967 C CA . VAL A 1 131 ? -2.732 8.478 -0.424 1.00 98.50 131 VAL A CA 1
ATOM 968 C C . VAL A 1 131 ? -3.879 7.617 -0.932 1.00 98.50 131 VAL A C 1
ATOM 970 O O . VAL A 1 131 ? -4.788 7.250 -0.187 1.00 98.50 131 VAL A O 1
ATOM 973 N N . LYS A 1 132 ? -3.827 7.280 -2.218 1.00 98.50 132 LYS A N 1
ATOM 974 C CA . LYS A 1 132 ? -4.733 6.321 -2.839 1.00 98.50 132 LYS A CA 1
ATOM 975 C C . LYS A 1 132 ? -4.328 4.911 -2.422 1.00 98.50 132 LYS A C 1
ATOM 977 O O . LYS A 1 132 ? -3.152 4.549 -2.486 1.00 98.50 132 LYS A O 1
ATOM 982 N N . ILE A 1 133 ? -5.309 4.114 -2.013 1.00 98.81 133 ILE A N 1
ATOM 983 C CA . ILE A 1 133 ? -5.109 2.730 -1.578 1.00 98.81 133 ILE A CA 1
ATOM 984 C C . ILE A 1 133 ? -6.087 1.843 -2.343 1.00 98.81 133 ILE A C 1
ATOM 986 O O . ILE A 1 133 ? -7.297 2.090 -2.329 1.00 98.81 133 ILE A O 1
ATOM 990 N N . GLU A 1 134 ? -5.559 0.821 -3.013 1.00 98.69 134 GLU A N 1
ATOM 991 C CA . GLU A 1 134 ? -6.368 -0.262 -3.563 1.00 98.69 134 GLU A CA 1
ATOM 992 C C . GLU A 1 134 ? -6.631 -1.292 -2.467 1.00 98.69 134 GLU A C 1
ATOM 994 O O . GLU A 1 134 ? -5.714 -1.774 -1.803 1.00 98.69 134 GLU A O 1
ATOM 999 N N . LEU A 1 135 ? -7.898 -1.631 -2.270 1.00 98.81 135 LEU A N 1
ATOM 1000 C CA . LEU A 1 135 ? -8.314 -2.691 -1.369 1.00 98.81 135 LEU A CA 1
ATOM 1001 C C . LEU A 1 135 ? -8.744 -3.873 -2.225 1.00 98.81 135 LEU A C 1
ATOM 1003 O O . LEU A 1 135 ? -9.600 -3.707 -3.091 1.00 98.81 135 LEU A O 1
ATOM 1007 N N . VAL A 1 136 ? -8.162 -5.044 -1.991 1.00 98.69 136 VAL A N 1
ATOM 1008 C CA . VAL A 1 136 ? -8.405 -6.250 -2.794 1.00 98.69 136 VAL A CA 1
ATOM 1009 C C . VAL A 1 136 ? -8.850 -7.415 -1.913 1.00 98.69 136 VAL A C 1
ATOM 1011 O O . VAL A 1 136 ? -8.659 -7.397 -0.697 1.00 98.69 136 VAL A O 1
ATOM 1014 N N . GLN A 1 137 ? -9.443 -8.439 -2.521 1.00 98.56 137 GLN A N 1
ATOM 1015 C CA . GLN A 1 137 ? -9.695 -9.727 -1.873 1.00 98.56 137 GLN A CA 1
ATOM 1016 C C . GLN A 1 137 ? -8.904 -10.827 -2.582 1.00 98.56 137 GLN A C 1
ATOM 1018 O O . GLN A 1 137 ? -9.451 -11.552 -3.414 1.00 98.56 137 GLN A O 1
ATOM 1023 N N . ASP A 1 138 ? -7.612 -10.939 -2.263 1.00 97.44 138 ASP A N 1
ATOM 1024 C CA . ASP A 1 138 ? -6.758 -12.031 -2.737 1.00 97.44 138 ASP A CA 1
ATOM 1025 C C . ASP A 1 138 ? -6.360 -12.948 -1.566 1.00 97.44 138 ASP A C 1
ATOM 1027 O O . ASP A 1 138 ? -5.513 -12.562 -0.749 1.00 97.44 138 ASP A O 1
ATOM 1031 N N . PRO A 1 139 ? -6.938 -14.162 -1.458 1.00 94.25 139 PRO A N 1
ATOM 1032 C CA . PRO A 1 139 ? -6.620 -15.089 -0.376 1.00 94.25 139 PRO A CA 1
ATOM 1033 C C . PRO A 1 139 ? -5.191 -15.650 -0.454 1.00 94.25 139 PRO A C 1
ATOM 1035 O O . PRO A 1 139 ? -4.709 -16.188 0.540 1.00 94.25 139 PRO A O 1
ATOM 1038 N N . GLU A 1 140 ? -4.501 -15.531 -1.595 1.00 92.31 140 GLU A N 1
ATOM 1039 C CA . GLU A 1 140 ? -3.105 -15.974 -1.732 1.00 92.31 140 GLU A CA 1
ATOM 1040 C C . GLU A 1 140 ? -2.114 -15.029 -1.036 1.00 92.31 140 GLU A C 1
ATOM 1042 O O . GLU A 1 140 ? -0.994 -15.439 -0.739 1.00 92.31 140 GLU A O 1
ATOM 1047 N N . GLN A 1 141 ? -2.513 -13.779 -0.771 1.00 92.06 141 GLN A N 1
ATOM 1048 C CA . GLN A 1 141 ? -1.660 -12.753 -0.172 1.00 92.06 141 GLN A CA 1
ATOM 1049 C C . GLN A 1 141 ? -2.521 -11.754 0.615 1.00 92.06 141 GLN A C 1
ATOM 1051 O O . GLN A 1 141 ? -2.886 -10.701 0.100 1.00 92.06 141 GLN A O 1
ATOM 1056 N N . VAL A 1 142 ? -2.849 -12.072 1.871 1.00 95.56 142 VAL A N 1
ATOM 1057 C CA . VAL A 1 142 ? -3.583 -11.171 2.785 1.00 95.56 142 VAL A CA 1
ATOM 1058 C C . VAL A 1 142 ? -2.619 -10.182 3.458 1.00 95.56 142 VAL A C 1
ATOM 1060 O O . VAL A 1 142 ? -1.504 -10.548 3.826 1.00 95.56 142 VAL A O 1
ATOM 1063 N N . GLY A 1 143 ? -3.050 -8.933 3.661 1.00 96.50 143 GLY A N 1
ATOM 1064 C CA . GLY A 1 143 ? -2.221 -7.853 4.204 1.00 96.50 143 GLY A CA 1
ATOM 1065 C C . GLY A 1 143 ? -1.621 -6.982 3.100 1.00 96.50 143 GLY A C 1
ATOM 1066 O O . GLY A 1 143 ? -2.298 -6.666 2.126 1.00 96.50 143 GLY A O 1
ATOM 1067 N N . PHE A 1 144 ? -0.363 -6.558 3.241 1.00 97.94 144 PHE A N 1
ATOM 1068 C CA . PHE A 1 144 ? 0.286 -5.741 2.212 1.00 97.94 144 PHE A CA 1
ATOM 1069 C C . PHE A 1 144 ? 0.498 -6.561 0.932 1.00 97.94 144 PHE A C 1
ATOM 1071 O O . PHE A 1 144 ? 1.187 -7.585 0.942 1.00 97.94 144 PHE A O 1
ATOM 1078 N N . HIS A 1 145 ? -0.114 -6.118 -0.164 1.00 97.94 145 HIS A N 1
ATOM 1079 C CA . HIS A 1 145 ? -0.247 -6.916 -1.378 1.00 97.94 145 HIS A CA 1
ATOM 1080 C C . HIS A 1 145 ? 0.659 -6.422 -2.505 1.00 97.94 145 HIS A C 1
ATOM 1082 O O . HIS A 1 145 ? 1.358 -7.217 -3.139 1.00 97.94 145 HIS A O 1
ATOM 1088 N N . HIS A 1 146 ? 0.635 -5.122 -2.799 1.00 98.31 146 HIS A N 1
ATOM 1089 C CA . HIS A 1 146 ? 1.380 -4.585 -3.932 1.00 98.31 146 HIS A CA 1
ATOM 1090 C C . HIS A 1 146 ? 1.752 -3.107 -3.775 1.00 98.31 146 HIS A C 1
ATOM 1092 O O . HIS A 1 146 ? 1.130 -2.364 -3.019 1.00 98.31 146 HIS A O 1
ATOM 1098 N N . ILE A 1 147 ? 2.754 -2.680 -4.539 1.00 98.19 147 ILE A N 1
ATOM 1099 C CA . ILE A 1 147 ? 3.051 -1.280 -4.850 1.00 98.19 147 ILE A CA 1
ATOM 1100 C C . ILE A 1 147 ? 2.787 -1.101 -6.339 1.00 98.19 147 ILE A C 1
ATOM 1102 O O . ILE A 1 147 ? 3.262 -1.90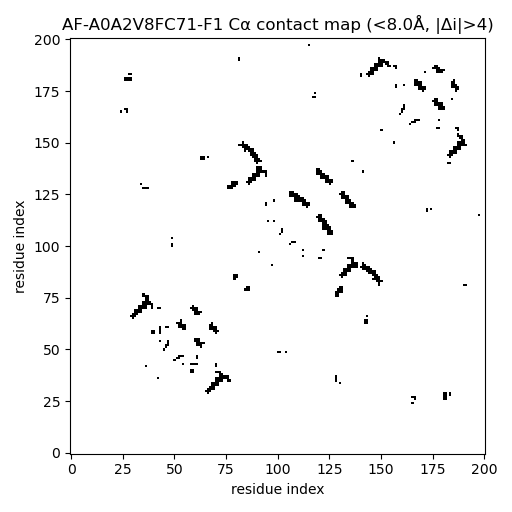3 -7.144 1.00 98.19 147 ILE A O 1
ATOM 1106 N N . HIS A 1 148 ? 2.043 -0.061 -6.706 1.00 97.38 148 HIS A N 1
ATOM 1107 C CA . HIS A 1 148 ? 1.707 0.200 -8.096 1.00 97.38 148 HIS A CA 1
ATOM 1108 C C . HIS A 1 148 ? 2.347 1.503 -8.580 1.00 97.38 148 HIS A C 1
ATOM 1110 O O . HIS A 1 148 ? 2.003 2.603 -8.134 1.00 97.38 148 HIS A O 1
ATOM 1116 N N . LEU A 1 149 ? 3.301 1.370 -9.496 1.00 97.25 149 LEU A N 1
ATOM 1117 C CA . LEU A 1 149 ? 4.033 2.473 -10.094 1.00 97.25 149 LEU A CA 1
ATOM 1118 C C . LEU A 1 149 ? 3.271 3.083 -11.273 1.00 97.25 149 LEU A C 1
ATOM 1120 O O . LEU A 1 149 ? 2.558 2.404 -12.014 1.00 97.25 149 LEU A O 1
ATOM 1124 N N . SER A 1 150 ? 3.487 4.376 -11.479 1.00 95.12 150 SER A N 1
ATOM 1125 C CA . SER A 1 150 ? 3.094 5.098 -12.684 1.00 95.12 150 SER A CA 1
ATOM 1126 C C . SER A 1 150 ? 4.343 5.377 -13.507 1.00 95.12 150 SER A C 1
ATOM 1128 O O . SER A 1 150 ? 5.235 6.096 -13.055 1.00 95.12 150 SER A O 1
ATOM 1130 N N . ALA A 1 151 ? 4.406 4.825 -14.717 1.00 93.62 151 ALA A N 1
ATOM 1131 C CA . ALA A 1 151 ? 5.534 5.028 -15.617 1.00 93.62 151 ALA A CA 1
ATOM 1132 C C . ALA A 1 151 ? 5.082 5.281 -17.064 1.00 93.62 151 ALA A C 1
ATOM 1134 O O . ALA A 1 151 ? 4.067 4.731 -17.491 1.00 93.62 151 ALA A O 1
ATOM 1135 N N . PRO A 1 152 ? 5.831 6.056 -17.870 1.00 93.38 152 PRO A N 1
ATOM 1136 C CA . PRO A 1 152 ? 5.516 6.243 -19.289 1.00 93.38 152 PRO A CA 1
ATOM 1137 C C . PRO A 1 152 ? 5.531 4.935 -20.094 1.00 93.38 152 PRO A C 1
ATOM 1139 O O . PRO A 1 152 ? 4.714 4.758 -21.001 1.00 93.38 152 PRO A O 1
ATOM 1142 N N . ASP A 1 153 ? 6.442 4.029 -19.732 1.00 95.31 153 ASP A N 1
ATOM 1143 C CA . ASP A 1 153 ? 6.604 2.694 -20.305 1.00 95.31 153 ASP A CA 1
ATOM 1144 C C . ASP A 1 153 ? 6.682 1.659 -19.164 1.00 95.31 153 ASP A C 1
ATOM 1146 O O . ASP A 1 153 ? 7.724 1.538 -18.503 1.00 95.31 153 ASP A O 1
ATOM 1150 N N . PRO A 1 154 ? 5.572 0.955 -18.872 1.00 94.88 154 PRO A N 1
ATOM 1151 C CA . PRO A 1 154 ? 5.517 -0.028 -17.794 1.00 94.88 154 PRO A CA 1
ATOM 1152 C C . PRO A 1 154 ? 6.462 -1.213 -17.974 1.00 94.88 154 PRO A C 1
ATOM 1154 O O . PRO A 1 154 ? 7.103 -1.629 -17.009 1.00 94.88 154 PRO A O 1
ATOM 1157 N N . ASP A 1 155 ? 6.581 -1.735 -19.194 1.00 95.81 155 ASP A N 1
ATOM 1158 C CA . ASP A 1 155 ? 7.397 -2.916 -19.464 1.00 95.81 155 ASP A CA 1
ATOM 1159 C C . ASP A 1 155 ? 8.883 -2.602 -19.371 1.00 95.81 155 ASP A C 1
ATOM 1161 O O . ASP A 1 155 ? 9.620 -3.352 -18.725 1.00 95.81 155 ASP A O 1
ATOM 1165 N N . ALA A 1 156 ? 9.310 -1.467 -19.934 1.00 96.69 156 ALA A N 1
ATOM 1166 C CA . ALA A 1 156 ? 10.683 -0.997 -19.786 1.00 96.69 156 ALA A CA 1
ATOM 1167 C C . ALA A 1 156 ? 11.025 -0.721 -18.314 1.00 96.69 156 ALA A C 1
ATOM 1169 O O . ALA A 1 156 ? 12.128 -1.035 -17.868 1.00 96.69 156 ALA A O 1
ATOM 1170 N N . SER A 1 157 ? 10.071 -0.187 -17.545 1.00 96.75 157 SER A N 1
ATOM 1171 C CA . SER A 1 157 ? 10.255 0.086 -16.116 1.00 96.75 157 SER A CA 1
ATOM 1172 C C . SER A 1 157 ? 10.425 -1.203 -15.315 1.00 96.75 157 SER A C 1
ATOM 1174 O O . SER A 1 157 ? 11.396 -1.339 -14.577 1.00 96.75 157 SER A O 1
ATOM 1176 N N . LEU A 1 158 ? 9.534 -2.183 -15.494 1.00 96.56 158 LEU A N 1
ATOM 1177 C CA . LEU A 1 158 ? 9.660 -3.489 -14.844 1.00 96.56 158 LEU A CA 1
ATOM 1178 C C . LEU A 1 158 ? 10.956 -4.202 -15.255 1.00 96.56 158 LEU A C 1
ATOM 1180 O O . LEU A 1 158 ? 11.621 -4.774 -14.400 1.00 96.56 158 LEU A O 1
ATOM 1184 N N . LYS A 1 159 ? 11.357 -4.129 -16.532 1.00 96.56 159 LYS A N 1
ATOM 1185 C CA . LYS A 1 159 ? 12.644 -4.678 -16.976 1.00 96.56 159 LYS A CA 1
ATOM 1186 C C . LYS A 1 159 ? 13.826 -4.004 -16.275 1.00 96.56 159 LYS A C 1
ATOM 1188 O O . LYS A 1 159 ? 14.755 -4.682 -15.856 1.00 96.56 159 LYS A O 1
ATOM 1193 N N . TRP A 1 160 ? 13.794 -2.68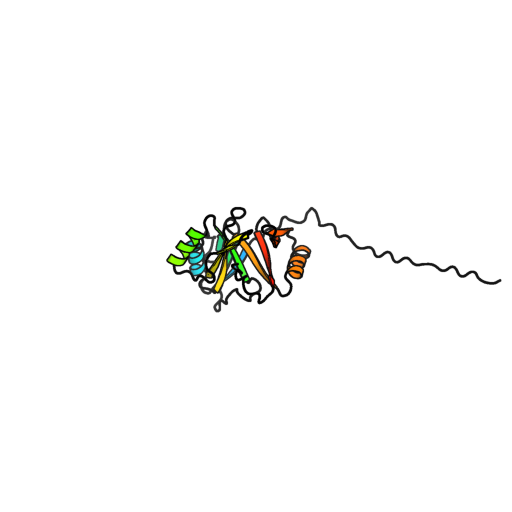2 -16.122 1.00 96.50 160 TRP A N 1
ATOM 1194 C CA . TRP A 1 160 ? 14.856 -1.965 -15.421 1.00 96.50 160 TRP A CA 1
ATOM 1195 C C . TRP A 1 160 ? 14.967 -2.399 -13.953 1.00 96.50 160 TRP A C 1
ATOM 1197 O O . TRP A 1 160 ? 16.073 -2.644 -13.480 1.00 96.50 160 TRP A O 1
ATOM 1207 N N . TYR A 1 161 ? 13.841 -2.545 -13.243 1.00 95.12 161 TYR A N 1
ATOM 1208 C CA . TYR A 1 161 ? 13.851 -3.042 -11.862 1.00 95.12 161 TYR A CA 1
ATOM 1209 C C . TYR A 1 161 ? 14.385 -4.474 -11.776 1.00 95.12 161 TYR A C 1
ATOM 1211 O O . TYR A 1 161 ? 15.196 -4.754 -10.898 1.00 95.12 161 TYR A O 1
ATOM 1219 N N . GLU A 1 162 ? 13.987 -5.350 -12.700 1.00 93.75 162 GLU A N 1
ATOM 1220 C CA . GLU A 1 162 ? 14.500 -6.721 -12.794 1.00 93.75 162 GLU A CA 1
ATOM 1221 C C . GLU A 1 162 ? 16.022 -6.747 -12.985 1.00 93.75 162 GLU A C 1
ATOM 1223 O O . GLU A 1 162 ? 16.719 -7.432 -12.242 1.00 93.75 162 GLU A O 1
ATOM 1228 N N . ASP A 1 163 ? 16.543 -5.957 -13.929 1.00 94.00 163 ASP A N 1
ATOM 1229 C CA . ASP A 1 163 ? 17.969 -5.935 -14.266 1.00 94.00 163 ASP A CA 1
ATOM 1230 C C . ASP A 1 163 ? 18.831 -5.286 -13.162 1.00 94.00 163 ASP A C 1
ATOM 1232 O O . ASP A 1 163 ? 19.961 -5.712 -12.927 1.00 94.00 163 ASP A O 1
ATOM 1236 N N . MET A 1 164 ? 18.328 -4.230 -12.509 1.00 93.31 164 MET A N 1
ATOM 1237 C CA . MET A 1 164 ? 19.125 -3.387 -11.600 1.00 93.31 164 MET A CA 1
ATOM 1238 C C . MET A 1 164 ? 18.955 -3.732 -10.129 1.00 93.31 164 MET A C 1
ATOM 1240 O O . MET A 1 164 ? 19.886 -3.583 -9.339 1.00 93.31 164 MET A O 1
ATOM 1244 N N . VAL A 1 165 ? 17.742 -4.117 -9.747 1.00 91.44 165 VAL A N 1
ATOM 1245 C CA . VAL A 1 165 ? 17.388 -4.410 -8.360 1.00 91.44 165 VAL A CA 1
ATOM 1246 C C . VAL A 1 165 ? 17.204 -5.908 -8.192 1.00 91.44 165 VAL A C 1
ATOM 1248 O O . VAL A 1 165 ? 17.646 -6.452 -7.194 1.00 91.44 165 VAL A O 1
ATOM 1251 N N . GLY A 1 166 ? 16.593 -6.585 -9.162 1.00 90.25 166 GLY A N 1
ATOM 1252 C CA . GLY A 1 166 ? 16.179 -7.980 -9.076 1.00 90.25 166 GLY A CA 1
ATOM 1253 C C . GLY A 1 166 ? 14.666 -8.092 -8.916 1.00 90.25 166 GLY A C 1
ATOM 1254 O O . GLY A 1 166 ? 13.912 -7.214 -9.332 1.00 90.25 166 GLY A O 1
ATOM 1255 N N . GLY A 1 167 ? 14.209 -9.161 -8.267 1.00 89.94 167 GLY A N 1
ATOM 1256 C CA . GLY A 1 167 ? 12.791 -9.521 -8.216 1.00 89.94 167 GLY A CA 1
ATOM 1257 C C . GLY A 1 167 ? 12.413 -10.457 -9.361 1.00 89.94 167 GLY A C 1
ATOM 1258 O O . GLY A 1 167 ? 13.053 -10.492 -10.407 1.00 89.94 167 GLY A O 1
ATOM 1259 N N . LYS A 1 168 ? 11.387 -11.278 -9.143 1.00 92.12 168 LYS A N 1
ATOM 1260 C CA . LYS A 1 168 ? 10.997 -12.313 -10.106 1.00 92.12 168 LYS A CA 1
ATOM 1261 C C . LYS A 1 168 ? 9.884 -11.803 -11.013 1.00 92.12 168 LYS A C 1
ATOM 1263 O O . LYS A 1 168 ? 8.779 -11.581 -10.517 1.00 92.12 168 LYS A O 1
ATOM 1268 N N . ARG A 1 169 ? 10.138 -11.681 -12.322 1.00 94.81 169 ARG A N 1
ATOM 1269 C CA . ARG A 1 169 ? 9.084 -11.414 -13.315 1.00 94.81 169 ARG A CA 1
ATOM 1270 C C . ARG A 1 169 ? 8.025 -12.510 -13.273 1.00 94.81 169 ARG A C 1
ATOM 1272 O O . ARG A 1 169 ? 8.338 -13.700 -13.306 1.00 94.81 169 ARG A O 1
ATOM 1279 N N . ASP A 1 170 ? 6.771 -12.096 -13.156 1.00 95.19 170 ASP A N 1
ATOM 1280 C CA . ASP A 1 170 ? 5.613 -12.981 -13.052 1.00 95.19 170 ASP A CA 1
ATOM 1281 C C . ASP A 1 170 ? 4.342 -12.227 -13.490 1.00 95.19 170 ASP A C 1
ATOM 1283 O O . ASP A 1 170 ? 4.376 -11.022 -13.760 1.00 95.19 170 ASP A O 1
ATOM 1287 N N . LYS A 1 171 ? 3.212 -12.933 -13.566 1.00 95.56 171 LYS A N 1
ATOM 1288 C CA . LYS A 1 171 ? 1.903 -12.354 -13.877 1.00 95.56 171 LYS A CA 1
ATOM 1289 C C . LYS A 1 171 ? 0.924 -12.572 -12.728 1.00 95.56 171 LYS A C 1
ATOM 1291 O O . LYS A 1 171 ? 0.518 -13.704 -12.456 1.00 95.56 171 LYS A O 1
ATOM 1296 N N . LEU A 1 172 ? 0.474 -11.492 -12.092 1.00 95.12 172 LEU A N 1
ATOM 1297 C CA . LEU A 1 172 ? -0.571 -11.545 -11.071 1.00 95.12 172 LEU A CA 1
ATOM 1298 C C . LEU A 1 172 ? -1.855 -12.099 -11.699 1.00 95.12 172 LEU A C 1
ATOM 1300 O O . LEU A 1 172 ? -2.360 -11.567 -12.694 1.00 95.12 172 LEU A O 1
ATOM 1304 N N . LYS A 1 173 ? -2.325 -13.225 -11.143 1.00 94.12 173 LYS A N 1
ATOM 1305 C CA . LYS A 1 173 ? -3.437 -14.043 -11.659 1.00 94.12 173 LYS A CA 1
ATOM 1306 C C . LYS A 1 173 ? -3.308 -14.391 -13.150 1.00 94.12 173 LYS A C 1
ATOM 1308 O O . LYS A 1 173 ? -4.305 -14.510 -13.852 1.00 94.12 173 LYS A O 1
ATOM 1313 N N . GLY A 1 174 ? -2.079 -14.508 -13.661 1.00 94.06 174 GLY A N 1
ATOM 1314 C CA . GLY A 1 174 ? -1.813 -14.775 -15.078 1.00 94.06 174 GLY A CA 1
ATOM 1315 C C . GLY A 1 174 ? -2.144 -13.615 -16.028 1.00 94.06 174 GLY A C 1
ATOM 1316 O O . GLY A 1 174 ? -2.079 -13.800 -17.241 1.00 94.06 174 GLY A O 1
ATOM 1317 N N . ARG A 1 175 ? -2.490 -12.426 -15.508 1.00 93.06 175 ARG A N 1
ATOM 1318 C CA . ARG A 1 175 ? -3.027 -11.308 -16.303 1.00 93.06 175 ARG A CA 1
ATOM 1319 C C . ARG A 1 175 ? -2.199 -10.033 -16.251 1.00 93.06 175 ARG A C 1
ATOM 1321 O O . ARG A 1 175 ? -2.048 -9.395 -17.287 1.00 93.06 175 ARG A O 1
ATOM 1328 N N . ILE A 1 176 ? -1.703 -9.648 -15.077 1.00 94.62 176 ILE A N 1
ATOM 1329 C CA . ILE A 1 176 ? -1.019 -8.361 -14.883 1.00 94.62 176 ILE A CA 1
ATOM 1330 C C . ILE A 1 176 ? 0.472 -8.615 -14.707 1.00 94.62 176 ILE A C 1
ATOM 1332 O O . ILE A 1 176 ? 0.871 -9.273 -13.750 1.00 94.62 176 ILE A O 1
ATOM 1336 N N . ASP A 1 177 ? 1.286 -8.107 -15.627 1.00 96.38 177 ASP A N 1
ATOM 1337 C CA . ASP A 1 177 ? 2.741 -8.198 -15.535 1.00 96.38 177 ASP A CA 1
ATOM 1338 C C . ASP A 1 177 ? 3.288 -7.431 -14.325 1.00 96.38 177 ASP A C 1
ATOM 1340 O O . ASP A 1 177 ? 2.880 -6.303 -14.041 1.00 96.38 177 ASP A O 1
ATOM 1344 N N . GLY A 1 178 ? 4.242 -8.041 -13.626 1.00 97.06 178 GLY A N 1
ATOM 1345 C CA . GLY A 1 178 ? 4.893 -7.430 -12.475 1.00 97.06 178 GLY A CA 1
ATOM 1346 C C . GLY A 1 178 ? 6.148 -8.168 -12.032 1.00 97.06 178 GLY A C 1
ATOM 1347 O O . GLY A 1 178 ? 6.556 -9.165 -12.630 1.00 97.06 178 GLY A O 1
ATOM 1348 N N . LEU A 1 179 ? 6.748 -7.673 -10.953 1.00 96.56 179 LEU A N 1
ATOM 1349 C CA . LEU A 1 179 ? 7.847 -8.328 -10.247 1.00 96.56 179 LEU A CA 1
ATOM 1350 C C . LEU A 1 179 ? 7.386 -8.767 -8.860 1.00 96.56 179 LEU A C 1
ATOM 1352 O O . LEU A 1 179 ? 6.699 -8.022 -8.163 1.00 96.56 179 LEU A O 1
ATOM 1356 N N . ARG A 1 180 ? 7.797 -9.959 -8.432 1.00 93.75 180 ARG A N 1
ATOM 1357 C CA . ARG A 1 180 ? 7.617 -10.431 -7.057 1.00 93.75 180 ARG A CA 1
ATOM 1358 C C . ARG A 1 180 ? 8.874 -10.193 -6.230 1.00 93.75 180 ARG A C 1
ATOM 1360 O O . ARG A 1 180 ? 9.953 -10.653 -6.602 1.00 93.75 180 ARG A O 1
ATOM 1367 N N . TYR A 1 181 ? 8.681 -9.591 -5.061 1.00 93.06 181 TYR A N 1
ATOM 1368 C CA . TYR A 1 181 ? 9.671 -9.442 -3.996 1.00 93.06 181 TYR A CA 1
ATOM 1369 C C . TYR A 1 181 ? 9.107 -10.066 -2.717 1.00 93.06 181 TYR A C 1
ATOM 1371 O O . TYR A 1 181 ? 8.266 -9.468 -2.048 1.00 93.06 181 TYR A O 1
ATOM 1379 N N . ASN A 1 182 ? 9.515 -11.298 -2.396 1.00 84.38 182 ASN A N 1
ATOM 1380 C CA . ASN A 1 182 ? 9.044 -12.034 -1.210 1.00 84.38 182 ASN A CA 1
ATOM 1381 C C . ASN A 1 182 ? 7.514 -12.029 -1.003 1.00 84.38 182 ASN A C 1
ATOM 1383 O O . ASN A 1 182 ? 7.012 -11.813 0.096 1.00 84.38 182 ASN A O 1
ATOM 1387 N N . GLY A 1 183 ? 6.769 -12.281 -2.082 1.00 86.62 183 GLY A N 1
ATOM 1388 C CA . GLY A 1 183 ? 5.303 -12.359 -2.069 1.00 86.62 183 GLY A CA 1
ATOM 1389 C C . GLY A 1 183 ? 4.593 -11.037 -2.362 1.00 86.62 183 GLY A C 1
ATOM 1390 O O . GLY A 1 183 ? 3.439 -11.066 -2.780 1.00 86.62 183 GLY A O 1
ATOM 1391 N N . ILE A 1 184 ? 5.283 -9.899 -2.251 1.00 94.75 184 ILE A N 1
ATOM 1392 C CA . ILE A 1 184 ? 4.724 -8.582 -2.578 1.00 94.75 184 ILE A CA 1
ATOM 1393 C C . ILE A 1 184 ? 4.976 -8.272 -4.042 1.00 94.75 184 ILE A C 1
ATOM 1395 O O . ILE A 1 184 ? 6.071 -8.499 -4.565 1.00 94.75 184 ILE A O 1
ATOM 1399 N N . TRP A 1 185 ? 3.958 -7.732 -4.697 1.00 97.31 185 TRP A N 1
ATOM 1400 C CA . TRP A 1 185 ? 4.045 -7.342 -6.093 1.00 97.31 185 TRP A CA 1
ATOM 1401 C C . TRP A 1 185 ? 4.525 -5.903 -6.253 1.00 97.31 185 TRP A C 1
ATOM 1403 O O . TRP A 1 185 ? 3.989 -4.985 -5.636 1.00 97.31 185 TRP A O 1
ATOM 1413 N N . LEU A 1 186 ? 5.484 -5.700 -7.147 1.00 97.62 186 LEU A N 1
ATOM 1414 C CA . LEU A 1 186 ? 5.718 -4.420 -7.795 1.00 97.62 186 LEU A CA 1
ATOM 1415 C C . LEU A 1 186 ? 5.045 -4.466 -9.166 1.00 97.62 186 LEU A C 1
ATOM 1417 O O . LEU A 1 186 ? 5.424 -5.256 -10.033 1.00 97.62 186 LEU A O 1
ATOM 1421 N N . LEU A 1 187 ? 4.021 -3.642 -9.330 1.00 97.69 187 LEU A N 1
ATOM 1422 C CA . LEU A 1 187 ? 3.232 -3.518 -10.548 1.00 97.69 187 LEU A CA 1
ATOM 1423 C C . LEU A 1 187 ? 3.474 -2.141 -11.161 1.00 97.69 187 LEU A C 1
ATOM 1425 O O . LEU A 1 187 ? 3.834 -1.202 -10.451 1.00 97.69 187 LEU A O 1
ATOM 1429 N N . THR A 1 188 ? 3.229 -2.001 -12.460 1.00 96.12 188 THR A N 1
ATOM 1430 C CA . THR A 1 188 ? 3.379 -0.717 -13.149 1.00 96.12 188 THR A CA 1
ATOM 1431 C C . THR A 1 188 ? 2.254 -0.525 -14.155 1.00 96.12 188 THR A C 1
ATOM 1433 O O . THR A 1 188 ? 1.948 -1.436 -14.922 1.00 96.12 188 THR A O 1
ATOM 1436 N N . ALA A 1 189 ? 1.684 0.678 -14.214 1.00 90.94 189 ALA A N 1
ATOM 1437 C CA . ALA A 1 189 ? 0.784 1.082 -15.288 1.00 90.94 189 ALA A CA 1
ATOM 1438 C C . ALA A 1 189 ? 1.255 2.357 -15.976 1.00 90.94 189 ALA A C 1
ATOM 1440 O O . ALA A 1 189 ? 2.077 3.121 -15.461 1.00 90.94 189 ALA A O 1
ATOM 1441 N N . LYS A 1 190 ? 0.704 2.578 -17.173 1.00 88.81 190 LYS A N 1
ATOM 1442 C CA . LYS A 1 190 ? 1.030 3.741 -17.984 1.00 88.81 190 LYS A CA 1
ATOM 1443 C C . LYS A 1 190 ? 0.581 5.022 -17.283 1.00 88.81 190 LYS A C 1
ATOM 1445 O O . LYS A 1 190 ? -0.572 5.129 -16.867 1.00 88.81 190 LYS A O 1
ATOM 1450 N N . SER A 1 191 ? 1.464 6.011 -17.198 1.00 80.12 191 SER A N 1
ATOM 1451 C CA . SER A 1 191 ? 1.128 7.318 -16.629 1.00 80.12 191 SER A CA 1
ATOM 1452 C C . SER A 1 191 ? -0.077 7.948 -17.333 1.00 80.12 191 SER A C 1
ATOM 1454 O O . SER A 1 191 ? -0.167 7.947 -18.560 1.00 80.12 191 SER A O 1
ATOM 1456 N N . GLY A 1 192 ? -1.011 8.485 -16.544 1.00 66.94 192 GLY A N 1
ATOM 1457 C CA . GLY A 1 192 ? -2.250 9.082 -17.051 1.00 66.94 192 GLY A CA 1
ATOM 1458 C C . GLY A 1 192 ? -3.331 8.075 -17.464 1.00 66.94 192 GLY A C 1
ATOM 1459 O O . GLY A 1 192 ? -4.394 8.499 -17.911 1.00 66.94 192 GLY A O 1
ATOM 1460 N N . ALA A 1 193 ? -3.107 6.765 -17.305 1.00 61.62 193 ALA A N 1
ATOM 1461 C CA . ALA A 1 193 ? -4.160 5.775 -17.496 1.00 61.62 193 ALA A CA 1
ATOM 1462 C C . ALA A 1 193 ? -5.248 5.935 -16.423 1.00 61.62 193 ALA A C 1
ATOM 1464 O O . ALA A 1 193 ? -4.976 5.957 -15.221 1.00 61.62 193 ALA A O 1
ATOM 1465 N N . THR A 1 194 ? -6.502 6.036 -16.858 1.00 52.84 194 THR A N 1
ATOM 1466 C CA . THR A 1 194 ? -7.663 5.917 -15.969 1.00 52.84 194 THR A CA 1
ATOM 1467 C C . THR A 1 194 ? -7.754 4.466 -15.476 1.00 52.84 194 THR A C 1
ATOM 1469 O O . THR A 1 194 ? -7.475 3.560 -16.267 1.00 52.84 194 THR A O 1
ATOM 1472 N N . PRO A 1 195 ? -8.140 4.198 -14.208 1.00 44.38 195 PRO A N 1
ATOM 1473 C CA . PRO A 1 195 ? -8.436 2.836 -13.771 1.00 44.38 195 PRO A CA 1
ATOM 1474 C C . PRO A 1 195 ? -9.407 2.174 -14.755 1.00 44.38 195 PRO A C 1
ATOM 1476 O O . PRO A 1 195 ? -10.297 2.873 -15.249 1.00 44.38 195 PRO A O 1
ATOM 1479 N N . PRO A 1 196 ? -9.278 0.865 -15.040 1.00 43.88 196 PRO A N 1
ATOM 1480 C CA . PRO A 1 196 ? -10.201 0.193 -15.938 1.00 43.88 196 PRO A CA 1
ATOM 1481 C C . PRO A 1 196 ? -11.625 0.363 -15.402 1.00 43.88 196 PRO A C 1
ATOM 1483 O O . PRO A 1 196 ? -11.992 -0.192 -14.359 1.00 43.88 196 PRO A O 1
ATOM 1486 N N . VAL A 1 197 ? -12.406 1.178 -16.112 1.00 39.06 197 VAL A N 1
ATOM 1487 C CA . VAL A 1 197 ? -13.864 1.155 -16.076 1.00 39.06 197 VAL A CA 1
ATOM 1488 C C . VAL A 1 197 ? -14.262 -0.205 -16.623 1.00 39.06 197 VAL A C 1
ATOM 1490 O O . VAL A 1 197 ? -13.841 -0.569 -17.720 1.00 39.06 197 VAL A O 1
ATOM 1493 N N . SER A 1 198 ? -14.997 -1.002 -15.843 1.00 40.56 198 SER A N 1
ATOM 1494 C CA . SER A 1 198 ? -15.522 -2.257 -16.370 1.00 40.56 198 SER A CA 1
ATOM 1495 C C . SER A 1 198 ? -16.384 -1.923 -17.581 1.00 40.56 198 SER A C 1
ATOM 1497 O O . SER A 1 198 ? -17.394 -1.228 -17.448 1.00 40.56 198 SER A O 1
ATOM 1499 N N . SER A 1 199 ? -16.011 -2.427 -18.749 1.00 32.81 199 SER A N 1
ATOM 1500 C CA . SER A 1 199 ? -16.994 -2.718 -19.781 1.00 32.81 199 SER A CA 1
ATOM 1501 C C . SER A 1 199 ? -17.870 -3.817 -19.190 1.00 32.81 199 SER A C 1
ATOM 1503 O O . SER A 1 199 ? -17.484 -4.981 -19.172 1.00 32.81 199 SER A O 1
ATOM 1505 N N . ALA A 1 200 ? -18.968 -3.420 -18.553 1.00 34.53 200 ALA A N 1
ATOM 1506 C CA . ALA A 1 200 ? -20.046 -4.342 -18.273 1.00 34.53 200 ALA A CA 1
ATOM 1507 C C . ALA A 1 200 ? -20.775 -4.549 -19.604 1.00 34.53 200 ALA A C 1
ATOM 1509 O O . ALA A 1 200 ? -21.572 -3.700 -19.993 1.00 34.53 200 ALA A O 1
ATOM 1510 N N . GLU A 1 201 ? -20.433 -5.631 -20.297 1.00 32.03 201 GLU A N 1
ATOM 1511 C CA . GLU A 1 201 ? -21.319 -6.366 -21.205 1.00 32.03 201 GLU A CA 1
ATOM 1512 C C . GLU A 1 201 ? -21.144 -7.862 -20.940 1.00 32.03 201 GLU A C 1
ATOM 1514 O O . GLU A 1 201 ? -19.980 -8.297 -20.766 1.00 32.03 201 GLU A O 1
#

Radius of gyration: 23.13 Å; Cα contacts (8 Å, |Δi|>4): 363; chains: 1; bounding box: 78×39×79 Å

pLDDT: mean 87.19, std 19.48, range [32.03, 98.81]

Foldseek 3Di:
DDDDDDDDDDDDDPPPPPPDDDPVQDLFADQEDEAEDQFLQVVQVCCCVQVVWDDDPDSQWTDFPRYIYGYHHDNQQDALCLPFFNAWEAADQDVPVSQVSCVVVVWAWPADWDADPLAFIWTWTADPRNHIYIYTHDPQDHTGAETEGEDQDFVVVQVCCCVPVNFCWDARSNHFTFGDRPRHTYGYDYRPDDDDDDPPD

Sequence (201 aa):
MKTVATMCASFLLAAASIVAADPAAPNLAIDNVHIRVSDPAQARDWYIKNLGATAGESATQVYFGKMLIAIVKTDKPAPSTGSAIDHIGLSYADLEAKMKELQASGVKVVSPLRDVQGLFKLAFIEDPWGVKIELVQDPEQVGFHHIHLSAPDPDASLKWYEDMVGGKRDKLKGRIDGLRYNGIWLLTAKSGATPPVSSAE